Protein AF-A0A0D1C1D5-F1 (afdb_monomer_lite)

pLDDT: mean 76.38, std 14.57, range [41.03, 96.0]

Sequence (190 aa):
MEEQMKEVLQRIDYLEKLINTIQNNINSNMQLFVAMLALVVALVSGAIFLLVKYLVNKRVDTELIKMIEKNPPTLYYQGILNKIYSVCDDKHNWFSEGIISVDLNKFNIKSLEFPIQLDLFYFKDDSFKMANRMGEREDKKVKIKVDLKEYEANLENNCIKINYKDFFPHKENNIFWTLKIPNPKYKTIL

Secondary structure (DSSP, 8-state):
-HHHHHHHHHHHHHHHHHHHHHHHHHHHHHHHHHHHHHHHHHHHHHHHHHHHHHHHHHHHHHHHHHHHHHS--EEEEEEEE--EEEEE-TTS-EEEEEEEEEESGGGTEEE-PSPPEEEEEEE-TTHHHHHTTSTT---TTSEEEE--SEEEEEEETTEEEEEEEE----S---EEEEEEEESPEEPP--

Organism: NCBI:txid1379739

Radius of gyration: 40.95 Å; chains: 1; bounding box: 93×36×117 Å

Foldseek 3Di:
DVVVVVVVVVVVVVVVVVVVVVVVVVVVVVVVVVVVVVVVVVVVVVVVVVVVVVVVVVVVVVVVVVVCVVPPDKDKDKDWFPDWDWDADPVRDIWIKTKDKAAQVVVQFDDADDDKDKKKWWFDPPVVVVCVVPVDDPPVVGTDIDDFPDKDWDCDPNITIIITIGHDDDDDITMMMMMMGGRTHGDDDD

Structure (mmCIF, N/CA/C/O backbone):
data_AF-A0A0D1C1D5-F1
#
_entry.id   AF-A0A0D1C1D5-F1
#
loop_
_atom_site.group_PDB
_atom_site.id
_atom_site.type_symbol
_atom_site.label_atom_id
_atom_site.label_alt_id
_atom_site.label_comp_id
_atom_site.label_asym_id
_atom_site.label_entity_id
_atom_site.label_seq_id
_atom_site.pdbx_PDB_ins_code
_atom_site.Cartn_x
_atom_site.Cartn_y
_atom_site.Cartn_z
_atom_site.occupancy
_atom_site.B_iso_or_equiv
_atom_site.auth_seq_id
_atom_site.auth_comp_id
_atom_site.auth_asym_id
_atom_site.auth_atom_id
_atom_site.pdbx_PDB_model_num
ATOM 1 N N . MET A 1 1 ? -59.751 -10.425 77.877 1.00 63.53 1 MET A N 1
ATOM 2 C CA . MET A 1 1 ? -59.218 -11.453 76.953 1.00 63.53 1 MET A CA 1
ATOM 3 C C . MET A 1 1 ? -59.296 -10.977 75.501 1.00 63.53 1 MET A C 1
ATOM 5 O O . MET A 1 1 ? -58.274 -11.000 74.833 1.00 63.53 1 MET A O 1
ATOM 9 N N . GLU A 1 2 ? -60.435 -10.448 75.032 1.00 75.88 2 GLU A N 1
ATOM 10 C CA . GLU A 1 2 ? -60.554 -9.862 73.676 1.00 75.88 2 GLU A CA 1
ATOM 11 C C . GLU A 1 2 ? -59.626 -8.667 73.410 1.00 75.88 2 GLU A C 1
ATOM 13 O O . GLU A 1 2 ? -59.062 -8.544 72.326 1.00 75.88 2 GLU A O 1
ATOM 18 N N . GLU A 1 3 ? -59.439 -7.794 74.397 1.00 79.38 3 GLU A N 1
ATOM 19 C CA . GLU A 1 3 ? -58.657 -6.561 74.239 1.00 79.38 3 GLU A CA 1
ATOM 20 C C . GLU A 1 3 ? -57.159 -6.838 74.027 1.00 79.38 3 GLU A C 1
ATOM 22 O O . GLU A 1 3 ? -56.535 -6.275 73.131 1.00 79.38 3 GLU A O 1
ATOM 27 N N . GLN A 1 4 ? -56.614 -7.816 74.757 1.00 81.69 4 GLN A N 1
ATOM 28 C CA . GLN A 1 4 ? -55.245 -8.304 74.565 1.00 81.69 4 GLN A CA 1
ATOM 29 C C . GLN A 1 4 ? -55.064 -8.974 73.198 1.00 81.69 4 GLN A C 1
ATOM 31 O O . GLN A 1 4 ? -54.023 -8.825 72.565 1.00 81.69 4 GLN A O 1
ATOM 36 N N . MET A 1 5 ? -56.085 -9.682 72.708 1.00 85.19 5 MET A N 1
ATOM 37 C CA . MET A 1 5 ? -56.032 -10.335 71.399 1.00 85.19 5 MET A CA 1
ATOM 38 C C . MET A 1 5 ? -56.033 -9.316 70.249 1.00 85.19 5 MET A C 1
ATOM 40 O O . MET A 1 5 ? -55.302 -9.491 69.275 1.00 85.19 5 MET A O 1
ATOM 44 N N . LYS A 1 6 ? -56.780 -8.210 70.384 1.00 87.06 6 LYS A N 1
ATOM 45 C CA . LYS A 1 6 ? -56.723 -7.078 69.442 1.00 87.06 6 LYS A CA 1
ATOM 46 C C . LYS A 1 6 ? -55.348 -6.415 69.411 1.00 87.06 6 LYS A C 1
ATOM 48 O O . LYS A 1 6 ? -54.849 -6.122 68.328 1.00 87.06 6 LYS A O 1
ATOM 53 N N . GLU A 1 7 ? -54.732 -6.200 70.570 1.00 87.75 7 GLU A N 1
ATOM 54 C CA . GLU A 1 7 ? -53.405 -5.581 70.649 1.00 87.75 7 GLU A CA 1
ATOM 55 C C . GLU A 1 7 ? -52.324 -6.470 70.009 1.00 87.75 7 GLU A C 1
ATOM 57 O O . GLU A 1 7 ? -51.459 -5.986 69.277 1.00 87.75 7 GLU A O 1
ATOM 62 N N . VAL A 1 8 ? -52.406 -7.789 70.214 1.00 90.31 8 VAL A N 1
ATOM 63 C CA . VAL A 1 8 ? -51.505 -8.760 69.574 1.00 90.31 8 VAL A CA 1
ATOM 64 C C . VAL A 1 8 ? -51.663 -8.745 68.052 1.00 90.31 8 VAL A C 1
ATOM 66 O O . VAL A 1 8 ? -50.658 -8.685 67.346 1.00 90.31 8 VAL A O 1
ATOM 69 N N . LEU A 1 9 ? -52.895 -8.727 67.535 1.00 91.62 9 LEU A N 1
ATOM 70 C CA . LEU A 1 9 ? -53.145 -8.642 66.091 1.00 91.62 9 LEU A CA 1
ATOM 71 C C . LEU A 1 9 ? -52.594 -7.346 65.485 1.00 91.62 9 LEU A C 1
ATOM 73 O O . LEU A 1 9 ? -51.948 -7.392 64.444 1.00 91.62 9 LEU A O 1
ATOM 77 N N . GLN A 1 10 ? -52.763 -6.207 66.161 1.00 91.38 10 GLN A N 1
ATOM 78 C CA . GLN A 1 10 ? -52.198 -4.931 65.708 1.00 91.38 10 GLN A CA 1
ATOM 79 C C . GLN A 1 10 ? -50.665 -4.952 65.649 1.00 91.38 10 GLN A C 1
ATOM 81 O O . GLN A 1 10 ? -50.074 -4.389 64.726 1.00 91.38 10 GLN A O 1
ATOM 86 N N . ARG A 1 11 ? -50.006 -5.615 66.608 1.00 92.06 11 ARG A N 1
ATOM 87 C CA . ARG A 1 11 ? -48.545 -5.784 66.592 1.00 92.06 11 ARG A CA 1
ATOM 88 C C . ARG A 1 11 ? -48.084 -6.687 65.451 1.00 92.06 11 ARG A C 1
ATOM 90 O O . ARG A 1 11 ? -47.059 -6.387 64.845 1.00 92.06 11 ARG A O 1
ATOM 97 N N . ILE A 1 12 ? -48.824 -7.754 65.149 1.00 93.25 12 ILE A N 1
ATOM 98 C C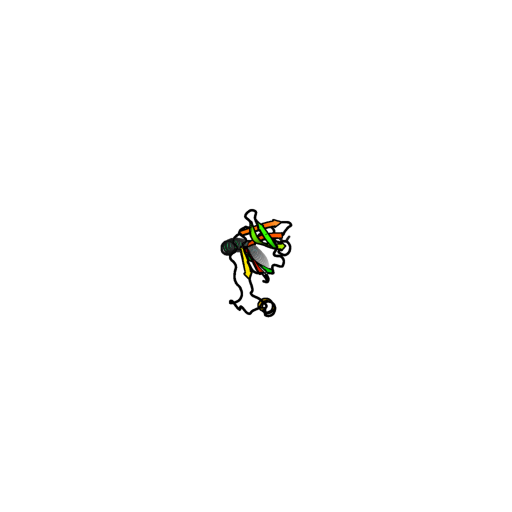A . ILE A 1 12 ? -48.527 -8.642 64.014 1.00 93.25 12 ILE A CA 1
ATOM 99 C C . ILE A 1 12 ? -48.627 -7.864 62.696 1.00 93.25 12 ILE A C 1
ATOM 101 O O . ILE A 1 12 ? -47.669 -7.862 61.928 1.00 93.25 12 ILE A O 1
ATOM 105 N N . ASP A 1 13 ? -49.709 -7.109 62.496 1.00 94.75 13 ASP A N 1
ATOM 106 C CA . ASP A 1 13 ? -49.926 -6.266 61.310 1.00 94.75 13 ASP A CA 1
ATOM 107 C C . ASP A 1 13 ? -48.807 -5.223 61.123 1.00 94.75 13 ASP A C 1
ATOM 109 O O . ASP A 1 13 ? -48.342 -4.938 60.015 1.00 94.75 13 ASP A O 1
ATOM 113 N N . TYR A 1 14 ? -48.348 -4.637 62.232 1.00 94.31 14 TYR A N 1
ATOM 114 C CA . TYR A 1 14 ? -47.240 -3.688 62.231 1.00 94.31 14 TYR A CA 1
ATOM 115 C C . TYR A 1 14 ? -45.910 -4.351 61.851 1.00 94.31 14 TYR A C 1
ATOM 117 O O . TYR A 1 14 ? -45.164 -3.812 61.028 1.00 94.31 14 TYR A O 1
ATOM 125 N N . LEU A 1 15 ? -45.620 -5.527 62.414 1.00 93.44 15 LEU A N 1
ATOM 126 C CA . LEU A 1 15 ? -44.422 -6.297 62.083 1.00 93.44 15 LEU A CA 1
ATOM 127 C C . LEU A 1 15 ? -44.426 -6.740 60.618 1.00 93.44 15 LEU A C 1
ATOM 129 O O . LEU A 1 15 ? -43.394 -6.650 59.961 1.00 93.44 15 LEU A O 1
ATOM 133 N N . GLU A 1 16 ? -45.575 -7.139 60.077 1.00 96.00 16 GLU A N 1
ATOM 134 C CA . GLU A 1 16 ? -45.711 -7.532 58.674 1.00 96.00 16 GLU A CA 1
ATOM 135 C C . GLU A 1 16 ? -45.446 -6.352 57.725 1.00 96.00 16 GLU A C 1
ATOM 137 O O . GLU A 1 16 ? -44.694 -6.478 56.757 1.00 96.00 16 GLU A O 1
ATOM 142 N N . LYS A 1 17 ? -45.951 -5.155 58.052 1.00 94.56 17 LYS A N 1
ATOM 143 C CA . LYS A 1 17 ? -45.623 -3.922 57.312 1.00 94.56 17 LYS A CA 1
ATOM 144 C C . LYS A 1 17 ? -44.137 -3.577 57.376 1.00 94.56 17 LYS A C 1
ATOM 146 O O . LYS A 1 17 ? -43.564 -3.173 56.360 1.00 94.56 17 LYS A O 1
ATOM 151 N N . LEU A 1 18 ? -43.502 -3.740 58.536 1.00 94.38 18 LEU A N 1
ATOM 152 C CA . LEU A 1 18 ? -42.060 -3.534 58.693 1.00 94.38 18 LEU A CA 1
ATOM 153 C C . LEU A 1 18 ? -41.259 -4.525 57.848 1.00 94.38 18 LEU A C 1
ATOM 155 O O . LEU A 1 18 ? -40.359 -4.106 57.122 1.00 94.38 18 LEU A O 1
ATOM 159 N N . ILE A 1 19 ? -41.614 -5.810 57.887 1.00 94.12 19 ILE A N 1
ATOM 160 C CA . ILE A 1 19 ? -40.965 -6.859 57.093 1.00 94.12 19 ILE A CA 1
ATOM 161 C C . ILE A 1 19 ? -41.099 -6.553 55.601 1.00 94.12 19 ILE A C 1
ATOM 163 O O . ILE A 1 19 ? -40.090 -6.547 54.897 1.00 94.12 19 ILE A O 1
ATOM 167 N N . ASN A 1 20 ? -42.299 -6.206 55.132 1.00 94.69 20 ASN A N 1
ATOM 168 C CA . ASN A 1 20 ? -42.532 -5.851 53.731 1.00 94.69 20 ASN A CA 1
ATOM 169 C C . ASN A 1 20 ? -41.733 -4.607 53.312 1.00 94.69 20 ASN A C 1
ATOM 171 O O . ASN A 1 20 ? -41.167 -4.563 52.221 1.00 94.69 20 ASN A O 1
ATOM 175 N N . THR A 1 21 ? -41.618 -3.608 54.191 1.00 93.88 21 THR A N 1
ATOM 176 C CA . THR A 1 21 ? -40.807 -2.407 53.929 1.00 93.88 21 THR A CA 1
ATOM 177 C C . THR A 1 21 ? -39.320 -2.748 53.826 1.00 93.88 21 THR A C 1
ATOM 179 O O . THR A 1 21 ? -38.636 -2.287 52.912 1.00 93.88 21 THR A O 1
ATOM 182 N N . ILE A 1 22 ? -38.817 -3.590 54.732 1.00 92.88 22 ILE A N 1
ATOM 183 C CA . ILE A 1 22 ? -37.423 -4.045 54.730 1.00 92.88 22 ILE A CA 1
ATOM 184 C C . ILE A 1 22 ? -37.131 -4.869 53.472 1.00 92.88 22 ILE A C 1
ATOM 186 O O . ILE A 1 22 ? -36.133 -4.611 52.802 1.00 92.88 22 ILE A O 1
ATOM 190 N N . GLN A 1 23 ? -38.001 -5.814 53.110 1.00 92.81 23 GLN A N 1
ATOM 191 C CA . GLN A 1 23 ? -37.838 -6.638 51.910 1.00 92.81 23 GLN A CA 1
ATOM 192 C C . GLN A 1 23 ? -37.839 -5.798 50.630 1.00 92.81 23 GLN A C 1
ATOM 194 O O . GLN A 1 23 ? -36.979 -5.996 49.772 1.00 92.81 23 GLN A O 1
ATOM 199 N N . ASN A 1 24 ? -38.738 -4.817 50.522 1.00 92.50 24 ASN A N 1
ATOM 200 C CA . ASN A 1 24 ? -38.762 -3.904 49.381 1.00 92.50 24 ASN A CA 1
ATOM 201 C C . ASN A 1 24 ? -37.472 -3.079 49.290 1.00 92.50 24 ASN A C 1
ATOM 203 O O . ASN A 1 24 ? -36.871 -3.012 48.220 1.00 92.50 24 ASN A O 1
ATOM 207 N N . ASN A 1 25 ? -36.987 -2.535 50.411 1.00 93.25 25 ASN A N 1
ATOM 208 C CA . ASN A 1 25 ? -35.721 -1.799 50.441 1.00 93.25 25 ASN A CA 1
ATOM 209 C C . ASN A 1 25 ? -34.521 -2.676 50.054 1.00 93.25 25 ASN A C 1
ATOM 211 O O . ASN A 1 25 ? -33.652 -2.231 49.303 1.00 93.25 25 ASN A O 1
ATOM 215 N N . ILE A 1 26 ? -34.468 -3.924 50.531 1.00 92.50 26 ILE A N 1
ATOM 216 C CA . ILE A 1 26 ? -33.409 -4.876 50.166 1.00 92.50 26 ILE A CA 1
ATOM 217 C C . ILE A 1 26 ? -33.450 -5.166 48.662 1.00 92.50 26 ILE A C 1
ATOM 219 O O . ILE A 1 26 ? -32.416 -5.074 47.999 1.00 92.50 26 ILE A O 1
ATOM 223 N N . ASN A 1 27 ? -34.630 -5.451 48.107 1.00 92.06 27 ASN A N 1
ATOM 224 C CA . ASN A 1 27 ? -34.789 -5.740 46.683 1.00 92.06 27 ASN A CA 1
ATOM 225 C C . ASN A 1 27 ? -34.386 -4.546 45.807 1.00 92.06 27 ASN A C 1
ATOM 227 O O . ASN A 1 27 ? -33.644 -4.721 44.839 1.00 92.06 27 ASN A O 1
ATOM 231 N N . SER A 1 28 ? -34.810 -3.330 46.163 1.00 89.00 28 SER A N 1
ATOM 232 C CA . SER A 1 28 ? -34.425 -2.113 45.440 1.00 89.00 28 SER A CA 1
ATOM 233 C C . SER A 1 28 ? -32.917 -1.858 45.497 1.00 89.00 28 SER A C 1
ATOM 235 O O . SER A 1 28 ? -32.308 -1.567 44.467 1.00 89.00 28 SER A O 1
ATOM 237 N N . ASN A 1 29 ? -32.286 -2.032 46.662 1.00 91.56 29 ASN A N 1
ATOM 238 C CA . ASN A 1 29 ? -30.837 -1.871 46.803 1.00 91.56 29 ASN A CA 1
ATOM 239 C C . ASN A 1 29 ? -30.058 -2.926 46.007 1.00 91.56 29 ASN A C 1
ATOM 241 O O . ASN A 1 29 ? -29.048 -2.605 45.378 1.00 91.56 29 ASN A O 1
ATOM 245 N N . MET A 1 30 ? -30.536 -4.172 45.986 1.00 92.81 30 MET A N 1
ATOM 246 C CA . MET A 1 30 ? -29.910 -5.247 45.220 1.00 92.81 30 MET A CA 1
ATOM 247 C C . MET A 1 30 ? -30.012 -4.998 43.709 1.00 92.81 30 MET A C 1
ATOM 249 O O . MET A 1 30 ? -29.026 -5.177 42.995 1.00 92.81 30 MET A O 1
ATOM 253 N N . GLN A 1 31 ? -31.156 -4.510 43.217 1.00 90.25 31 GLN A N 1
ATOM 254 C CA . GLN A 1 31 ? -31.312 -4.113 41.812 1.00 90.25 31 GLN A CA 1
ATOM 255 C C . GLN A 1 31 ? -30.379 -2.958 41.426 1.00 90.25 31 GLN A C 1
ATOM 257 O O . GLN A 1 31 ? -29.728 -3.023 40.383 1.00 90.25 31 GLN A O 1
ATOM 262 N N . LEU A 1 32 ? -30.260 -1.934 42.278 1.00 91.88 32 LEU A N 1
ATOM 263 C CA . LEU A 1 32 ? -29.330 -0.816 42.079 1.00 91.88 32 LEU A CA 1
ATOM 264 C C . LEU A 1 32 ? -27.874 -1.286 42.002 1.00 91.88 32 LEU A C 1
ATOM 266 O O . LEU A 1 32 ? -27.138 -0.862 41.111 1.00 91.88 32 LEU A O 1
ATOM 270 N N . PHE A 1 33 ? -27.473 -2.196 42.890 1.00 92.50 33 PHE A N 1
ATOM 271 C CA . PHE A 1 33 ? -26.125 -2.758 42.890 1.00 92.50 33 PHE A CA 1
ATOM 272 C C . PHE A 1 33 ? -25.825 -3.526 41.596 1.00 92.50 33 PHE A C 1
ATOM 274 O O . PHE A 1 33 ? -24.787 -3.307 40.972 1.00 92.50 33 PHE A O 1
ATOM 281 N N . VAL A 1 34 ? -26.751 -4.381 41.148 1.00 93.56 34 VAL A N 1
ATOM 282 C CA . VAL A 1 34 ? -26.602 -5.136 39.893 1.00 93.56 34 VAL A CA 1
ATOM 283 C C . VAL A 1 34 ? -26.547 -4.197 38.684 1.00 93.56 34 VAL A C 1
ATOM 285 O O . VAL A 1 34 ? -25.708 -4.389 37.804 1.00 93.56 34 VAL A O 1
ATOM 288 N N . ALA A 1 35 ? -27.381 -3.155 38.650 1.00 92.25 35 ALA A N 1
ATOM 289 C CA . ALA A 1 35 ? -27.371 -2.162 37.577 1.00 92.25 35 ALA A CA 1
ATOM 290 C C . ALA A 1 35 ? -26.041 -1.390 37.518 1.00 92.25 35 ALA A C 1
ATOM 292 O O . ALA A 1 35 ? -25.474 -1.220 36.437 1.00 92.25 35 ALA A O 1
ATOM 293 N N . MET A 1 36 ? -25.505 -0.976 38.671 1.00 93.44 36 MET A N 1
ATOM 294 C CA . MET A 1 36 ? -24.184 -0.344 38.746 1.00 93.44 36 MET A CA 1
ATOM 295 C C . MET A 1 36 ? -23.074 -1.286 38.274 1.00 93.44 36 MET A C 1
ATOM 297 O O . MET A 1 36 ? -22.215 -0.873 37.496 1.00 93.44 36 MET A O 1
ATOM 301 N N . LEU A 1 37 ? -23.110 -2.557 38.684 1.00 93.69 37 LEU A N 1
ATOM 302 C CA . LEU A 1 37 ? -22.131 -3.556 38.258 1.00 93.69 37 LEU A CA 1
ATOM 303 C C . LEU A 1 37 ? -22.154 -3.746 36.732 1.00 93.69 37 LEU A C 1
ATOM 305 O O . LEU A 1 37 ? -21.105 -3.727 36.090 1.00 93.69 37 LEU A O 1
ATOM 309 N N . ALA A 1 38 ? -23.346 -3.871 36.142 1.00 92.81 38 ALA A N 1
ATOM 310 C CA . ALA A 1 38 ? -23.516 -4.015 34.698 1.00 92.81 38 ALA A CA 1
ATOM 311 C C . ALA A 1 38 ? -22.950 -2.811 33.928 1.00 92.81 38 ALA A C 1
ATOM 313 O O . ALA A 1 38 ? -22.285 -2.980 32.905 1.00 92.81 38 ALA A O 1
ATOM 314 N N . LEU A 1 39 ? -23.158 -1.598 34.446 1.00 94.25 39 LEU A N 1
ATOM 315 C CA . LEU A 1 39 ? -22.652 -0.368 33.841 1.00 94.25 39 LEU A CA 1
ATOM 316 C C . LEU A 1 39 ? -21.119 -0.310 33.883 1.00 94.25 39 LEU A C 1
ATOM 318 O O . LEU A 1 39 ? -20.485 0.013 32.878 1.00 94.25 39 LEU A O 1
ATOM 322 N N . VAL A 1 40 ? -20.511 -0.700 35.006 1.00 94.12 40 VAL A N 1
ATOM 323 C CA . VAL A 1 40 ? -19.048 -0.800 35.135 1.00 94.12 40 VAL A CA 1
ATOM 324 C C . VAL A 1 40 ? -18.483 -1.816 34.143 1.00 94.12 40 VAL A C 1
ATOM 326 O O . VAL A 1 40 ? -17.527 -1.508 33.431 1.00 94.12 40 VAL A O 1
ATOM 329 N N . VAL A 1 41 ? -19.091 -3.000 34.036 1.00 94.25 41 VAL A N 1
ATOM 330 C CA . VAL A 1 41 ? -18.656 -4.036 33.086 1.00 94.25 41 VAL A CA 1
ATOM 331 C C . VAL A 1 41 ? -18.746 -3.539 31.643 1.00 94.25 41 VAL A C 1
ATOM 333 O O . VAL A 1 41 ? -17.815 -3.761 30.865 1.00 94.25 41 VAL A O 1
ATOM 336 N N . ALA A 1 42 ? -19.815 -2.826 31.281 1.00 92.25 42 ALA A N 1
ATOM 337 C CA . ALA A 1 42 ? -19.977 -2.257 29.946 1.00 92.25 42 ALA A CA 1
ATOM 338 C C . ALA A 1 42 ? -18.887 -1.219 29.624 1.00 92.25 42 ALA A C 1
ATOM 340 O O . ALA A 1 42 ? -18.279 -1.277 28.552 1.00 92.25 42 ALA A O 1
ATOM 341 N N . LEU A 1 43 ? -18.586 -0.316 30.564 1.00 92.75 43 LEU A N 1
ATOM 342 C CA . LEU A 1 43 ? -17.536 0.694 30.397 1.00 92.75 43 LEU A CA 1
ATOM 343 C C . LEU A 1 43 ? -16.147 0.063 30.252 1.00 92.75 43 LEU A C 1
ATOM 345 O O . LEU A 1 43 ? -15.401 0.420 29.339 1.00 92.75 43 LEU A O 1
ATOM 349 N N . VAL A 1 44 ? -15.813 -0.903 31.112 1.00 94.06 44 VAL A N 1
ATOM 350 C CA . VAL A 1 44 ? -14.521 -1.606 31.063 1.00 94.06 44 VAL A CA 1
ATOM 351 C C . VAL A 1 44 ? -14.383 -2.390 29.758 1.00 94.06 44 VAL A C 1
ATOM 353 O O . VAL A 1 44 ? -13.348 -2.308 29.100 1.00 94.06 44 VAL A O 1
ATOM 356 N N . SER A 1 45 ? -15.437 -3.089 29.330 1.00 91.75 45 SER A N 1
ATOM 357 C CA . SER A 1 45 ? -15.435 -3.847 28.072 1.00 91.75 45 SER A CA 1
ATOM 358 C C . SER A 1 45 ? -15.240 -2.934 26.859 1.00 91.75 45 SER A C 1
ATOM 360 O O . SER A 1 45 ? -14.434 -3.238 25.977 1.00 91.75 45 SER A O 1
ATOM 362 N N . GLY A 1 46 ? -15.917 -1.781 26.833 1.00 92.38 46 GLY A N 1
ATOM 363 C CA . GLY A 1 46 ? -15.741 -0.775 25.785 1.00 92.38 46 GLY A CA 1
ATOM 364 C C . GLY A 1 46 ? -14.321 -0.203 25.748 1.00 92.38 46 GLY A C 1
ATOM 365 O O . GLY A 1 46 ? -13.722 -0.099 24.676 1.00 92.38 46 GLY A O 1
ATOM 366 N N . ALA A 1 47 ? -13.746 0.103 26.913 1.00 92.38 47 ALA A N 1
ATOM 367 C CA . ALA A 1 47 ? -12.376 0.598 27.017 1.00 92.38 47 ALA A CA 1
ATOM 368 C C . ALA A 1 47 ? -11.349 -0.435 26.524 1.00 92.38 47 ALA A C 1
ATOM 370 O O . ALA A 1 47 ? -10.454 -0.090 25.749 1.00 92.38 47 ALA A O 1
ATOM 371 N N . ILE A 1 48 ? -11.505 -1.709 26.907 1.00 93.44 48 ILE A N 1
ATOM 372 C CA . ILE A 1 48 ? -10.645 -2.802 26.433 1.00 93.44 48 ILE A CA 1
ATOM 373 C C . ILE A 1 48 ? -10.753 -2.946 24.914 1.00 93.44 48 ILE A C 1
ATOM 375 O O . ILE A 1 48 ? -9.729 -3.035 24.241 1.00 93.44 48 ILE A O 1
ATOM 379 N N . PHE A 1 49 ? -11.965 -2.918 24.353 1.00 95.00 49 PHE A N 1
ATOM 380 C CA . PHE A 1 49 ? -12.168 -3.013 22.907 1.00 95.00 49 PHE A CA 1
ATOM 381 C C . PHE A 1 49 ? -11.439 -1.897 22.146 1.00 95.00 49 PHE A C 1
ATOM 383 O O . PHE A 1 49 ? -10.731 -2.166 21.173 1.00 95.00 49 PHE A O 1
ATOM 390 N N . LEU A 1 50 ? -11.562 -0.650 22.609 1.00 93.56 50 LEU A N 1
ATOM 391 C CA . LEU A 1 50 ? -10.868 0.493 22.012 1.00 93.56 50 LEU A CA 1
ATOM 392 C C . LEU A 1 50 ? -9.346 0.356 22.108 1.00 93.56 50 LEU A C 1
ATOM 394 O O . LEU A 1 50 ? -8.643 0.624 21.132 1.00 93.56 50 LEU A O 1
ATOM 398 N N . LEU A 1 51 ? -8.839 -0.107 23.252 1.00 94.00 51 LEU A N 1
ATOM 399 C CA . LEU A 1 51 ? -7.411 -0.314 23.473 1.00 94.00 51 LEU A CA 1
ATOM 400 C C . LEU A 1 51 ? -6.859 -1.422 22.567 1.00 94.00 51 LEU A C 1
ATOM 402 O O . LEU A 1 51 ? -5.827 -1.230 21.925 1.00 94.00 51 LEU A O 1
ATOM 406 N N . VAL A 1 52 ? -7.567 -2.549 22.450 1.00 94.50 52 VAL A N 1
ATOM 407 C CA . VAL A 1 52 ? -7.203 -3.642 21.537 1.00 94.50 52 VAL A CA 1
ATOM 408 C C . VAL A 1 52 ? -7.218 -3.152 20.093 1.00 94.50 52 VAL A C 1
ATOM 410 O O . VAL A 1 52 ? -6.241 -3.363 19.380 1.00 94.50 52 VAL A O 1
ATOM 413 N N . LYS A 1 53 ? -8.268 -2.439 19.666 1.00 92.19 53 LYS A N 1
ATOM 414 C CA . LYS A 1 53 ? -8.353 -1.874 18.312 1.00 92.19 53 LYS A CA 1
ATOM 415 C C . LYS A 1 53 ? -7.173 -0.949 18.014 1.00 92.19 53 LYS A C 1
ATOM 417 O O . LYS A 1 53 ? -6.563 -1.056 16.954 1.00 92.19 53 LYS A O 1
ATOM 422 N N . TYR A 1 54 ? -6.821 -0.076 18.955 1.00 94.62 54 TYR A N 1
ATOM 423 C CA . TYR A 1 54 ? -5.675 0.818 18.818 1.00 94.62 54 TYR A CA 1
ATOM 424 C C . TYR A 1 54 ? -4.346 0.054 18.712 1.00 94.62 54 TYR A C 1
ATOM 426 O O . TYR A 1 54 ? -3.545 0.341 17.824 1.00 94.62 54 TYR A O 1
ATOM 434 N N . LEU A 1 55 ? -4.117 -0.945 19.572 1.00 92.81 55 LEU A N 1
ATOM 435 C CA . LEU A 1 55 ? -2.899 -1.760 19.538 1.00 92.81 55 LEU A CA 1
ATOM 436 C C . LEU A 1 55 ? -2.780 -2.576 18.248 1.00 92.81 55 LEU A C 1
ATOM 438 O O . LEU A 1 55 ? -1.695 -2.635 17.668 1.00 92.81 55 LEU A O 1
ATOM 442 N N . VAL A 1 56 ? -3.880 -3.184 17.798 1.00 93.31 56 VAL A N 1
ATOM 443 C CA . VAL A 1 56 ? -3.928 -3.945 16.545 1.00 93.31 56 VAL A CA 1
ATOM 444 C C . VAL A 1 56 ? -3.625 -3.027 15.371 1.00 93.31 56 VAL A C 1
ATOM 446 O O . VAL A 1 56 ? -2.709 -3.332 14.617 1.00 93.31 56 VAL A O 1
ATOM 449 N N . ASN A 1 57 ? -4.303 -1.881 15.259 1.00 92.25 57 ASN A N 1
ATOM 450 C CA . ASN A 1 57 ? -4.052 -0.924 14.181 1.00 92.25 57 ASN A CA 1
ATOM 451 C C . ASN A 1 57 ? -2.591 -0.464 14.174 1.00 92.25 57 ASN A C 1
ATOM 453 O O . ASN A 1 57 ? -1.920 -0.578 13.157 1.00 92.25 57 ASN A O 1
ATOM 457 N N . LYS A 1 58 ? -2.050 -0.064 15.331 1.00 91.69 58 LYS A N 1
ATOM 458 C CA . LYS A 1 58 ? -0.649 0.362 15.438 1.00 91.69 58 LYS A CA 1
ATOM 459 C C . LYS A 1 58 ? 0.330 -0.734 15.004 1.00 91.69 58 LYS A C 1
ATOM 461 O O . LYS A 1 58 ? 1.343 -0.444 14.364 1.00 91.69 58 LYS A O 1
ATOM 466 N N . ARG A 1 59 ? 0.059 -1.994 15.362 1.00 90.88 59 ARG A N 1
ATOM 467 C CA . ARG A 1 59 ? 0.899 -3.130 14.965 1.00 90.88 59 ARG A CA 1
ATOM 468 C C . ARG A 1 59 ? 0.778 -3.426 13.473 1.00 90.88 59 ARG A C 1
ATOM 470 O O . ARG A 1 59 ? 1.808 -3.606 12.836 1.00 90.88 59 ARG A O 1
ATOM 477 N N . VAL A 1 60 ? -0.439 -3.425 12.935 1.00 90.06 60 VAL A N 1
ATOM 478 C CA . VAL A 1 60 ? -0.713 -3.594 11.502 1.00 90.06 60 VAL A CA 1
ATOM 479 C C . VAL A 1 60 ? 0.001 -2.516 10.696 1.00 90.06 60 VAL A C 1
ATOM 481 O O . VAL A 1 60 ? 0.727 -2.861 9.774 1.00 90.06 60 VAL A O 1
ATOM 484 N N . ASP A 1 61 ? -0.093 -1.247 11.094 1.00 84.50 61 ASP A N 1
ATOM 485 C CA . ASP A 1 61 ? 0.595 -0.140 10.424 1.00 84.50 61 ASP A CA 1
ATOM 486 C C . ASP A 1 61 ? 2.119 -0.326 10.455 1.00 84.50 61 ASP A C 1
ATOM 488 O O . ASP A 1 61 ? 2.798 -0.173 9.442 1.00 84.50 61 ASP A O 1
ATOM 492 N N . THR A 1 62 ? 2.669 -0.728 11.605 1.00 87.81 62 THR A N 1
ATOM 493 C CA . THR A 1 62 ? 4.114 -0.967 11.750 1.00 87.81 62 THR A CA 1
ATOM 494 C C . THR A 1 62 ? 4.585 -2.144 10.891 1.00 87.81 62 THR A C 1
ATOM 496 O O . THR A 1 62 ? 5.648 -2.080 10.274 1.00 87.81 62 THR A O 1
ATOM 499 N N . GLU A 1 63 ? 3.827 -3.240 10.864 1.00 83.00 63 GLU A N 1
ATOM 500 C CA . GLU A 1 63 ? 4.157 -4.419 10.060 1.00 83.00 63 GLU A CA 1
ATOM 501 C C . GLU A 1 63 ? 3.967 -4.154 8.562 1.00 83.00 63 GLU A C 1
ATOM 503 O O . GLU A 1 63 ? 4.815 -4.570 7.777 1.00 83.00 63 GLU A O 1
ATOM 508 N N . LEU A 1 64 ? 2.943 -3.392 8.165 1.00 79.81 64 LEU A N 1
ATOM 509 C CA . LEU A 1 64 ? 2.746 -2.922 6.791 1.00 79.81 64 LEU A CA 1
ATOM 510 C C . LEU A 1 64 ? 3.935 -2.095 6.311 1.00 79.81 64 LEU A C 1
ATOM 512 O O . LEU A 1 64 ? 4.470 -2.382 5.243 1.00 79.81 64 LEU A O 1
ATOM 516 N N . ILE A 1 65 ? 4.389 -1.124 7.109 1.00 79.12 65 ILE A N 1
ATOM 517 C CA . ILE A 1 65 ? 5.569 -0.313 6.780 1.00 79.12 65 ILE A CA 1
ATOM 518 C C . ILE A 1 65 ? 6.789 -1.216 6.577 1.00 79.12 65 ILE A C 1
ATOM 520 O O . ILE A 1 65 ? 7.440 -1.130 5.541 1.00 79.12 65 ILE A O 1
ATOM 524 N N . LYS A 1 66 ? 7.045 -2.161 7.491 1.00 82.81 66 LYS A N 1
ATOM 525 C CA . LYS A 1 66 ? 8.160 -3.116 7.357 1.00 82.81 66 LYS A CA 1
ATOM 526 C C . LYS A 1 66 ? 8.040 -4.014 6.124 1.00 82.81 66 LYS A C 1
ATOM 528 O O . LYS A 1 66 ? 9.050 -4.351 5.510 1.00 82.81 66 LYS A O 1
ATOM 533 N N . MET A 1 67 ? 6.830 -4.448 5.769 1.00 77.31 67 MET A N 1
ATOM 534 C CA . MET A 1 67 ? 6.604 -5.258 4.569 1.00 77.31 67 MET A CA 1
ATOM 535 C C . MET A 1 67 ? 6.844 -4.453 3.292 1.00 77.31 67 MET A C 1
ATOM 537 O O . MET A 1 67 ? 7.448 -4.991 2.366 1.00 77.31 67 MET A O 1
ATOM 541 N N . ILE A 1 68 ? 6.429 -3.184 3.262 1.00 75.44 68 ILE A N 1
ATOM 542 C CA . ILE A 1 68 ? 6.690 -2.254 2.156 1.00 75.44 68 ILE A CA 1
ATOM 543 C C . ILE A 1 68 ? 8.190 -1.955 2.051 1.00 75.44 68 ILE A C 1
ATOM 545 O O . ILE A 1 68 ? 8.734 -1.991 0.955 1.00 75.44 68 ILE A O 1
ATO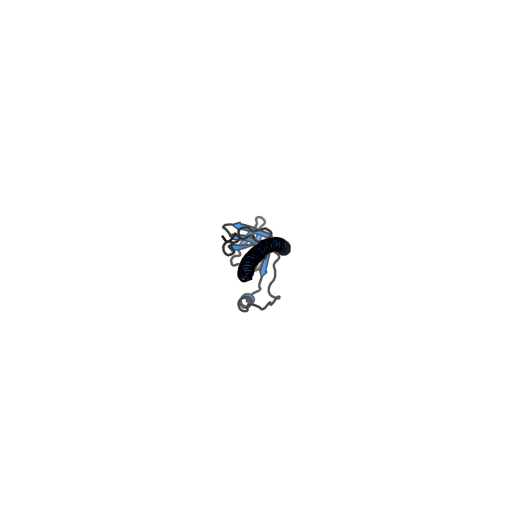M 549 N N . GLU A 1 69 ? 8.886 -1.733 3.168 1.00 73.75 69 GLU A N 1
ATOM 550 C CA . GLU A 1 69 ? 10.344 -1.546 3.181 1.00 73.75 69 GLU A CA 1
ATOM 551 C C . GLU A 1 69 ? 11.087 -2.792 2.678 1.00 73.75 69 GLU A C 1
ATOM 553 O O . GLU A 1 69 ? 12.053 -2.683 1.925 1.00 73.75 69 GLU A O 1
ATOM 558 N N . LYS A 1 70 ? 10.631 -3.992 3.063 1.00 79.62 70 LYS A N 1
ATOM 559 C CA . LYS A 1 70 ? 11.239 -5.260 2.636 1.00 79.62 70 LYS A CA 1
ATOM 560 C C . LYS A 1 70 ? 10.948 -5.592 1.171 1.00 79.62 70 LYS A C 1
ATOM 562 O O . LYS A 1 70 ? 11.800 -6.171 0.504 1.00 79.62 70 LYS A O 1
ATOM 567 N N . ASN A 1 71 ? 9.747 -5.277 0.691 1.00 76.06 71 ASN A N 1
ATOM 568 C CA . ASN A 1 71 ? 9.283 -5.563 -0.663 1.00 76.06 71 ASN A CA 1
ATOM 569 C C . ASN A 1 71 ? 8.552 -4.334 -1.223 1.00 76.06 71 ASN A C 1
ATOM 571 O O . ASN A 1 71 ? 7.315 -4.304 -1.220 1.00 76.06 71 ASN A O 1
ATOM 575 N N . PRO A 1 72 ? 9.288 -3.313 -1.693 1.00 70.88 72 PRO A N 1
ATOM 576 C CA . PRO A 1 72 ? 8.666 -2.100 -2.193 1.00 70.88 72 PRO A CA 1
ATOM 577 C C . PRO A 1 72 ? 7.759 -2.425 -3.385 1.00 70.88 72 PRO A C 1
ATOM 579 O O . PRO A 1 72 ? 8.156 -3.189 -4.277 1.00 70.88 72 PRO A O 1
ATOM 582 N N . PRO A 1 73 ? 6.542 -1.851 -3.439 1.00 74.69 73 PRO A N 1
ATOM 583 C CA . PRO A 1 73 ? 5.667 -2.038 -4.584 1.00 74.69 73 PRO A CA 1
ATOM 584 C C . PRO A 1 73 ? 6.405 -1.576 -5.838 1.00 74.69 73 PRO A C 1
ATOM 586 O O . PRO A 1 73 ? 7.006 -0.506 -5.857 1.00 74.69 73 PRO A O 1
ATOM 589 N N . THR A 1 74 ? 6.385 -2.393 -6.885 1.00 77.44 74 THR A N 1
ATOM 590 C CA . THR A 1 74 ? 7.038 -2.071 -8.155 1.00 77.44 74 THR A CA 1
ATOM 591 C C . THR A 1 74 ? 5.971 -1.960 -9.228 1.00 77.44 74 THR A C 1
ATOM 593 O O . THR A 1 74 ? 5.197 -2.897 -9.424 1.00 77.44 74 THR A O 1
ATOM 596 N N . LEU A 1 75 ? 5.911 -0.822 -9.916 1.00 77.69 75 LEU A N 1
ATOM 597 C CA . LEU A 1 75 ? 5.043 -0.667 -11.079 1.00 77.69 75 LEU A CA 1
ATOM 598 C C . LEU A 1 75 ? 5.760 -1.151 -12.324 1.00 77.69 75 LEU A C 1
ATOM 600 O O . LEU A 1 75 ? 6.905 -0.780 -12.567 1.00 77.69 75 LEU A O 1
ATOM 604 N N . TYR A 1 76 ? 5.050 -1.948 -13.113 1.00 78.69 76 TYR A N 1
ATOM 605 C CA . TYR A 1 76 ? 5.535 -2.505 -14.362 1.00 78.69 76 TYR A CA 1
ATOM 606 C C . TYR A 1 76 ? 4.767 -1.878 -15.515 1.00 78.69 76 TYR A C 1
ATOM 608 O O . TYR A 1 76 ? 3.541 -1.967 -15.586 1.00 78.69 76 TYR A O 1
ATOM 616 N N . TYR A 1 77 ? 5.502 -1.275 -16.436 1.00 79.44 77 TYR A N 1
ATOM 617 C CA . TYR A 1 77 ? 4.981 -0.807 -17.707 1.00 79.44 77 TYR A CA 1
ATOM 618 C C . TYR A 1 77 ? 5.643 -1.574 -18.823 1.00 79.44 77 TYR A C 1
ATOM 620 O O . TYR A 1 77 ? 6.787 -2.008 -18.707 1.00 79.44 77 TYR A O 1
ATOM 628 N N . GLN A 1 78 ? 4.918 -1.705 -19.919 1.00 82.31 78 GLN A N 1
ATOM 629 C CA . GLN A 1 78 ? 5.448 -2.312 -21.113 1.00 82.31 78 GLN A CA 1
ATOM 630 C C . GLN A 1 78 ? 4.827 -1.681 -22.346 1.00 82.31 78 GLN A C 1
ATOM 632 O O . GLN A 1 78 ? 3.675 -1.239 -22.314 1.00 82.31 78 GLN A O 1
ATOM 637 N N . GLY A 1 79 ? 5.577 -1.657 -23.436 1.00 76.44 79 GLY A N 1
ATOM 638 C CA . GLY A 1 79 ? 5.094 -1.093 -24.681 1.00 76.44 79 GLY A CA 1
ATOM 639 C C . GLY A 1 79 ? 5.992 -1.411 -25.859 1.00 76.44 79 GLY A C 1
ATOM 640 O O . GLY A 1 79 ? 7.060 -2.002 -25.727 1.00 76.44 79 GLY A O 1
ATOM 641 N N . ILE A 1 80 ? 5.520 -1.009 -27.033 1.00 76.69 80 ILE A N 1
ATOM 642 C CA . ILE A 1 80 ? 6.268 -1.095 -28.283 1.00 76.69 80 ILE A CA 1
ATOM 643 C C . ILE A 1 80 ? 6.841 0.285 -28.562 1.00 76.69 80 ILE A C 1
ATOM 645 O O . ILE A 1 80 ? 6.167 1.303 -28.371 1.00 76.69 80 ILE A O 1
ATOM 649 N N . LEU A 1 81 ? 8.092 0.322 -28.992 1.00 72.88 81 LEU A N 1
ATOM 650 C CA . LEU A 1 81 ? 8.758 1.554 -29.344 1.00 72.88 81 LEU A CA 1
ATOM 651 C C . LEU A 1 81 ? 8.447 1.909 -30.800 1.00 72.88 81 LEU A C 1
ATOM 653 O O . LEU A 1 81 ? 8.946 1.285 -31.729 1.00 72.88 81 LEU A O 1
ATOM 657 N N . ASN A 1 82 ? 7.590 2.911 -30.992 1.00 57.62 82 ASN A N 1
ATOM 658 C CA . ASN A 1 82 ? 7.092 3.283 -32.321 1.00 57.62 82 ASN A CA 1
ATOM 659 C C . ASN A 1 82 ? 7.995 4.287 -33.060 1.00 57.62 82 ASN A C 1
ATOM 661 O O . ASN A 1 82 ? 7.782 4.535 -34.244 1.00 57.62 82 ASN A O 1
ATOM 665 N N . LYS A 1 83 ? 8.952 4.922 -32.369 1.00 62.59 83 LYS A N 1
ATOM 666 C CA . LYS A 1 83 ? 9.806 5.986 -32.917 1.00 62.59 83 LYS A CA 1
ATOM 667 C C . LYS A 1 83 ? 11.249 5.794 -32.464 1.00 62.59 83 LYS A C 1
ATOM 669 O O . LYS A 1 83 ? 11.556 6.023 -31.297 1.00 62.59 83 LYS A O 1
ATOM 674 N N . ILE A 1 84 ? 12.096 5.387 -33.403 1.00 68.44 84 ILE A N 1
ATOM 675 C CA . ILE A 1 84 ? 13.546 5.267 -33.250 1.00 68.44 84 ILE A CA 1
ATOM 676 C C . ILE A 1 84 ? 14.166 6.191 -34.293 1.00 68.44 84 ILE A C 1
ATOM 678 O O . ILE A 1 84 ? 13.770 6.145 -35.459 1.00 68.44 84 ILE A O 1
ATOM 682 N N . TYR A 1 85 ? 15.120 7.018 -33.888 1.00 71.12 85 TYR A N 1
ATOM 683 C CA . TYR A 1 85 ? 15.845 7.911 -34.785 1.00 71.12 85 TYR A CA 1
ATOM 684 C C . TYR A 1 85 ? 17.327 7.566 -34.765 1.00 71.12 85 TYR A C 1
ATOM 686 O O . TYR A 1 85 ? 17.876 7.254 -33.712 1.00 71.12 85 TYR A O 1
ATOM 694 N N . SER A 1 86 ? 17.982 7.633 -35.922 1.00 71.50 86 SER A N 1
ATOM 695 C CA . SER A 1 86 ? 19.440 7.557 -35.992 1.00 71.50 86 SER A CA 1
ATOM 696 C C . SER A 1 86 ? 20.032 8.937 -35.740 1.00 71.50 86 SER A C 1
ATOM 698 O O . SER A 1 86 ? 19.679 9.899 -36.421 1.00 71.50 86 SER A O 1
ATOM 700 N N . VAL A 1 87 ? 20.938 9.021 -34.776 1.00 75.56 87 VAL A N 1
ATOM 701 C CA . VAL A 1 87 ? 21.627 10.242 -34.363 1.00 75.56 87 VAL A CA 1
ATOM 702 C C . VAL A 1 87 ? 23.129 10.003 -34.477 1.00 75.56 87 VAL A C 1
ATOM 704 O O . VAL A 1 87 ? 23.604 8.884 -34.303 1.00 75.56 87 VAL A O 1
ATOM 707 N N . CYS A 1 88 ? 23.876 11.046 -34.815 1.00 79.19 88 CYS A N 1
ATOM 708 C CA . CYS A 1 88 ? 25.329 11.027 -34.905 1.00 79.19 88 CYS A CA 1
ATOM 709 C C . CYS A 1 88 ? 25.870 11.979 -33.834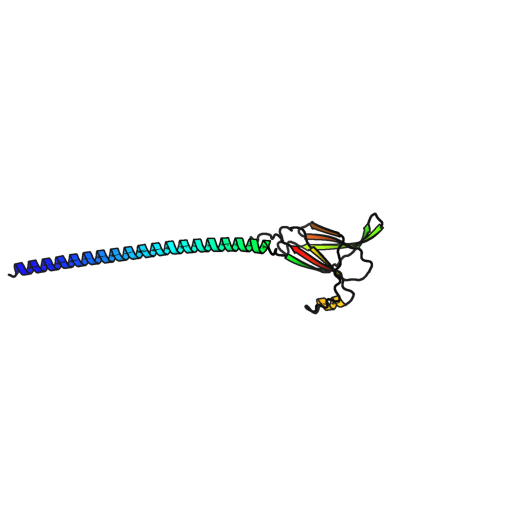 1.00 79.19 88 CYS A C 1
ATOM 711 O O . CYS A 1 88 ? 25.432 13.128 -33.786 1.00 79.19 88 CYS A O 1
ATOM 713 N N . ASP A 1 89 ? 26.760 11.510 -32.956 1.00 80.75 89 ASP A N 1
ATOM 714 C CA . ASP A 1 89 ? 27.408 12.388 -31.973 1.00 80.75 89 ASP A CA 1
ATOM 715 C C . ASP A 1 89 ? 28.488 13.269 -32.630 1.00 80.75 89 ASP A C 1
ATOM 717 O O . ASP A 1 89 ? 28.875 13.071 -33.787 1.00 80.75 89 ASP A O 1
ATOM 721 N N . ASP A 1 90 ? 29.028 14.217 -31.860 1.00 84.88 90 ASP A N 1
ATOM 722 C CA . ASP A 1 90 ? 30.115 15.110 -32.290 1.00 84.88 90 ASP A CA 1
ATOM 723 C C . ASP A 1 90 ? 31.412 14.354 -32.657 1.00 84.88 90 ASP A C 1
ATOM 725 O O . ASP A 1 90 ? 32.305 14.894 -33.312 1.00 84.88 90 ASP A O 1
ATOM 729 N N . LYS A 1 91 ? 31.530 13.084 -32.248 1.00 84.81 91 LYS A N 1
ATOM 730 C CA . LYS A 1 91 ? 32.657 12.185 -32.536 1.00 84.81 91 LYS A CA 1
ATOM 731 C C . LYS A 1 91 ? 32.393 11.275 -33.744 1.00 84.81 91 LYS A C 1
ATOM 733 O O . LYS A 1 91 ? 33.206 10.394 -34.009 1.00 84.81 91 LYS A O 1
ATOM 738 N N . HIS A 1 92 ? 31.320 11.515 -34.500 1.00 77.81 92 HIS A N 1
ATOM 739 C CA . HIS A 1 92 ? 30.902 10.734 -35.668 1.00 77.81 92 HIS A CA 1
ATOM 740 C C . HIS A 1 92 ? 30.485 9.281 -35.367 1.00 77.81 92 HIS A C 1
ATOM 742 O O . HIS A 1 92 ? 30.487 8.427 -36.258 1.00 77.81 92 HIS A O 1
ATOM 748 N N . ASN A 1 93 ? 30.092 8.986 -34.127 1.00 76.12 93 ASN A N 1
ATOM 749 C CA . ASN A 1 93 ? 29.483 7.713 -33.768 1.00 76.12 93 ASN A CA 1
ATOM 750 C C . ASN A 1 93 ? 27.976 7.781 -34.015 1.00 76.12 93 ASN A C 1
ATOM 752 O O . ASN A 1 93 ? 27.272 8.629 -33.466 1.00 76.12 93 ASN A O 1
ATOM 756 N N . TRP A 1 94 ? 27.475 6.848 -34.816 1.00 72.50 94 TRP A N 1
ATOM 757 C CA . TRP A 1 94 ? 26.046 6.686 -35.064 1.00 72.50 94 TRP A CA 1
ATOM 758 C C . TRP A 1 94 ? 25.397 5.876 -33.951 1.00 72.50 94 TRP A C 1
ATOM 760 O O . TRP A 1 94 ? 25.914 4.824 -33.610 1.00 72.50 94 TRP A O 1
ATOM 770 N N . PHE A 1 95 ? 24.251 6.300 -33.430 1.00 73.31 95 PHE A N 1
ATOM 771 C CA . PHE A 1 95 ? 23.449 5.550 -32.462 1.00 73.31 95 PHE A CA 1
ATOM 772 C C . PHE A 1 95 ? 21.952 5.712 -32.746 1.00 73.31 95 PHE A C 1
ATOM 774 O O . PHE A 1 95 ? 21.528 6.567 -33.519 1.00 73.31 95 PHE A O 1
ATOM 781 N N . SER A 1 96 ? 21.149 4.837 -32.154 1.00 74.94 96 SER A N 1
ATOM 782 C CA . SER A 1 96 ? 19.693 4.889 -32.165 1.00 74.94 96 SER A CA 1
ATOM 783 C C . SER A 1 96 ? 19.197 5.534 -30.877 1.00 74.94 96 SER A C 1
ATOM 785 O O . SER A 1 96 ? 19.592 5.130 -29.783 1.00 74.94 96 SER A O 1
ATOM 787 N N . GLU A 1 97 ? 18.316 6.518 -31.013 1.00 76.06 97 GLU A N 1
ATOM 788 C CA . GLU A 1 97 ? 17.641 7.180 -29.903 1.00 76.06 97 GLU A CA 1
ATOM 789 C C . GLU A 1 97 ? 16.137 6.926 -29.977 1.00 76.06 97 GLU A C 1
ATOM 791 O O . GLU A 1 97 ? 15.516 7.016 -31.042 1.00 76.06 97 GLU A O 1
ATOM 796 N N . GLY A 1 98 ? 15.545 6.607 -28.830 1.00 76.00 98 GLY A N 1
ATOM 797 C CA . GLY A 1 98 ? 14.112 6.404 -28.691 1.00 76.00 98 GLY A CA 1
ATOM 798 C C . GLY A 1 98 ? 13.567 7.120 -27.463 1.00 76.00 98 GLY A C 1
ATOM 799 O O . GLY A 1 98 ? 14.229 7.190 -26.428 1.00 76.00 98 GLY A O 1
ATOM 800 N N . ILE A 1 99 ? 12.343 7.637 -27.590 1.00 78.81 99 ILE A N 1
ATOM 801 C CA . ILE A 1 99 ? 11.640 8.335 -26.509 1.00 78.81 99 ILE A CA 1
ATOM 802 C C . ILE A 1 99 ? 10.486 7.460 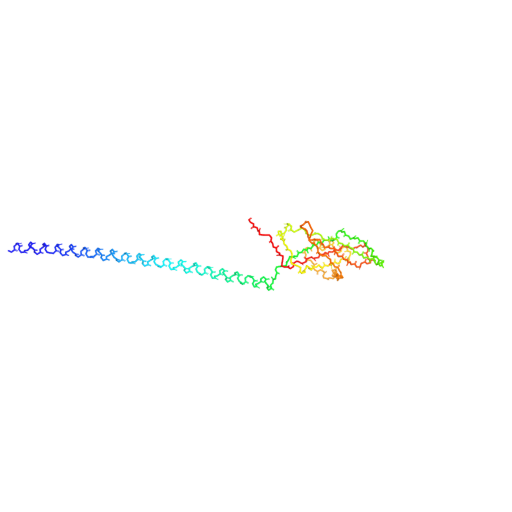-26.024 1.00 78.81 99 ILE A C 1
ATOM 804 O O . ILE A 1 99 ? 9.582 7.128 -26.796 1.00 78.81 99 ILE A O 1
ATOM 808 N N . ILE A 1 100 ? 10.495 7.125 -24.735 1.00 79.88 100 ILE A N 1
ATOM 809 C CA . ILE A 1 100 ? 9.385 6.453 -24.051 1.00 79.88 100 ILE A CA 1
ATOM 810 C C . ILE A 1 100 ? 8.698 7.470 -23.146 1.00 79.88 100 ILE A C 1
ATOM 812 O O . ILE A 1 100 ? 9.340 8.040 -22.267 1.00 79.88 100 ILE A O 1
ATOM 816 N N . SER A 1 101 ? 7.393 7.660 -23.340 1.00 81.19 101 SER A N 1
ATOM 817 C CA . SER A 1 101 ? 6.569 8.535 -22.501 1.00 81.19 101 SER A CA 1
ATOM 818 C C . SER A 1 101 ? 5.523 7.721 -21.744 1.00 81.19 101 SER A C 1
ATOM 820 O O . SER A 1 101 ? 4.691 7.054 -22.360 1.00 81.19 101 SER A O 1
ATOM 822 N N . VAL A 1 102 ? 5.539 7.800 -20.413 1.00 79.94 102 VAL A N 1
ATOM 823 C CA . VAL A 1 102 ? 4.540 7.165 -19.536 1.00 79.94 102 VAL A CA 1
ATOM 824 C C . VAL A 1 102 ? 3.746 8.242 -18.805 1.00 79.94 102 VAL A C 1
ATOM 826 O O . VAL A 1 102 ? 4.325 8.986 -18.020 1.00 79.94 102 VAL A O 1
ATOM 829 N N . ASP A 1 103 ? 2.434 8.315 -19.038 1.00 80.56 103 ASP A N 1
ATOM 830 C CA . ASP A 1 103 ? 1.540 9.265 -18.357 1.00 80.56 103 ASP A CA 1
ATOM 831 C C . ASP A 1 103 ? 1.301 8.856 -16.896 1.00 80.56 103 ASP A C 1
ATOM 833 O O . ASP A 1 103 ? 0.729 7.801 -16.619 1.00 80.56 103 ASP A O 1
ATOM 837 N N . LEU A 1 104 ? 1.712 9.712 -15.957 1.00 74.88 104 LEU A N 1
ATOM 838 C CA . LEU A 1 104 ? 1.607 9.480 -14.515 1.00 74.88 104 LEU A CA 1
ATOM 839 C C . LEU A 1 104 ? 0.187 9.669 -13.971 1.00 74.88 104 LEU A C 1
ATOM 841 O O . LEU A 1 104 ? -0.148 9.090 -12.935 1.00 74.88 104 LEU A O 1
ATOM 845 N N . ASN A 1 105 ? -0.662 10.463 -14.638 1.00 76.00 105 ASN A N 1
ATOM 846 C CA . ASN A 1 105 ? -2.026 10.738 -14.169 1.00 76.00 105 ASN A CA 1
ATOM 847 C C . ASN A 1 105 ? -2.903 9.501 -14.285 1.00 76.00 105 ASN A C 1
ATOM 849 O O . ASN A 1 105 ? -3.682 9.225 -13.375 1.00 76.00 105 ASN A O 1
ATOM 853 N N . LYS A 1 106 ? -2.717 8.713 -15.349 1.00 73.75 106 LYS A N 1
ATOM 854 C CA . LYS A 1 106 ? -3.405 7.432 -15.527 1.00 73.75 106 LYS A CA 1
ATOM 855 C C . LYS A 1 106 ? -3.217 6.483 -14.333 1.00 73.75 106 LYS A C 1
ATOM 857 O O . LYS A 1 106 ? -4.074 5.641 -14.088 1.00 73.75 106 LYS A O 1
ATOM 862 N N . PHE A 1 107 ? -2.127 6.634 -13.581 1.00 66.88 107 PHE A N 1
ATOM 863 C CA . PHE A 1 107 ? -1.767 5.773 -12.449 1.00 66.88 107 PHE A CA 1
ATOM 864 C C . PHE A 1 107 ? -1.757 6.510 -11.107 1.00 66.88 107 PHE A C 1
ATOM 866 O O . PHE A 1 107 ? -1.322 5.955 -10.101 1.00 66.88 107 PHE A O 1
ATOM 873 N N . ASN A 1 108 ? -2.238 7.756 -11.089 1.00 71.12 108 ASN A N 1
ATOM 874 C CA . ASN A 1 108 ? -2.306 8.601 -9.904 1.00 71.12 108 ASN A CA 1
ATOM 875 C C . ASN A 1 108 ? -0.963 8.723 -9.149 1.00 71.12 108 ASN A C 1
ATOM 877 O O . ASN A 1 108 ? -0.930 8.741 -7.920 1.00 71.12 108 ASN A O 1
ATOM 881 N N . ILE A 1 109 ? 0.161 8.786 -9.868 1.00 70.69 109 ILE A N 1
ATOM 882 C CA . ILE A 1 109 ? 1.501 8.890 -9.270 1.00 70.69 109 ILE A CA 1
ATOM 883 C C . ILE A 1 109 ? 1.817 10.366 -8.991 1.00 70.69 109 ILE A C 1
ATOM 885 O O . ILE A 1 109 ? 1.607 11.234 -9.836 1.00 70.69 109 ILE A O 1
ATOM 889 N N . LYS A 1 110 ? 2.306 10.660 -7.783 1.00 69.62 110 LYS A N 1
ATOM 890 C CA . LYS A 1 110 ? 2.708 11.992 -7.308 1.00 69.62 110 LYS A CA 1
ATOM 891 C C . LYS A 1 110 ? 4.177 12.285 -7.601 1.00 69.62 110 LYS A C 1
ATOM 893 O O . LYS A 1 110 ? 4.503 13.389 -8.021 1.00 69.62 110 LYS A O 1
ATOM 898 N N . SER A 1 111 ? 5.058 11.324 -7.340 1.00 67.12 111 SER A N 1
ATOM 899 C CA . SER A 1 111 ? 6.500 11.460 -7.566 1.00 67.12 111 SER A CA 1
ATOM 900 C C . SER A 1 111 ? 7.167 10.092 -7.675 1.00 67.12 111 SER A C 1
ATOM 902 O O . SER A 1 111 ? 6.636 9.091 -7.191 1.00 67.12 111 SER A O 1
ATOM 904 N N . LEU A 1 112 ? 8.354 10.063 -8.272 1.00 66.25 112 LEU A N 1
ATOM 905 C CA . LEU A 1 112 ? 9.161 8.858 -8.443 1.00 66.25 112 LEU A CA 1
ATOM 906 C C . LEU A 1 112 ? 10.344 8.883 -7.482 1.00 66.25 112 LEU A C 1
ATOM 908 O O . LEU A 1 112 ? 10.944 9.937 -7.276 1.00 66.25 112 LEU A O 1
ATOM 912 N N . GLU A 1 113 ? 10.690 7.727 -6.927 1.00 65.31 113 GLU A N 1
ATOM 913 C CA . GLU A 1 113 ? 12.015 7.505 -6.357 1.00 65.31 113 GLU A CA 1
ATOM 914 C C . GLU A 1 113 ? 12.859 6.791 -7.416 1.00 65.31 113 GLU A C 1
ATOM 916 O O . GLU A 1 113 ? 12.465 5.764 -7.966 1.00 65.31 113 GLU A O 1
ATOM 921 N N . PHE A 1 114 ? 13.993 7.390 -7.767 1.00 60.72 114 PHE A N 1
ATOM 922 C CA . PHE A 1 114 ? 14.961 6.789 -8.681 1.00 60.72 114 PHE A CA 1
ATOM 923 C C . PHE A 1 114 ? 15.854 5.822 -7.887 1.00 60.72 114 PHE A C 1
ATOM 925 O O . PHE A 1 114 ? 16.179 6.129 -6.738 1.00 60.72 114 PHE A O 1
ATOM 932 N N . PRO A 1 115 ? 16.265 4.672 -8.461 1.00 65.62 115 PRO A N 1
ATOM 933 C CA . PRO A 1 115 ? 16.401 4.404 -9.897 1.00 65.62 115 PRO A CA 1
ATOM 934 C C . PRO A 1 115 ? 15.239 3.622 -10.533 1.00 65.62 115 PRO A C 1
ATOM 936 O O . PRO A 1 115 ? 14.809 2.580 -10.045 1.00 65.62 115 PRO A O 1
ATOM 939 N N . ILE A 1 116 ? 14.789 4.092 -11.698 1.00 75.56 116 IL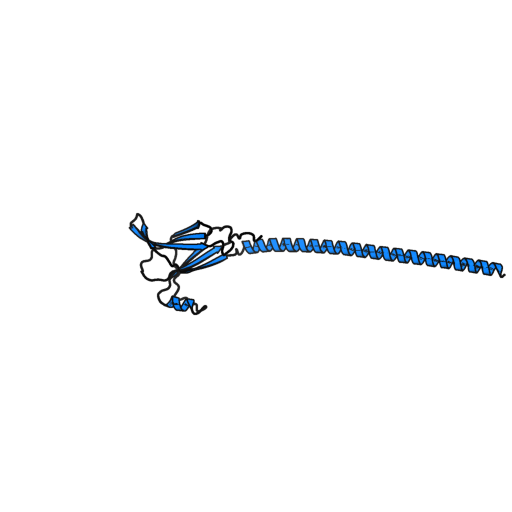E A N 1
ATOM 940 C CA . ILE A 1 116 ? 13.860 3.366 -12.572 1.00 75.56 116 ILE A CA 1
ATOM 941 C C . ILE A 1 116 ? 14.665 2.370 -13.414 1.00 75.56 116 ILE A C 1
ATOM 943 O O . ILE A 1 116 ? 15.727 2.732 -13.920 1.00 75.56 116 ILE A O 1
ATOM 947 N N . GLN A 1 117 ? 14.168 1.147 -13.603 1.00 80.88 117 GLN A N 1
ATOM 948 C CA . GLN A 1 117 ? 14.821 0.132 -14.438 1.00 80.88 117 GLN A CA 1
ATOM 949 C C . GLN A 1 117 ? 14.131 0.034 -15.798 1.00 80.88 117 GLN A C 1
ATOM 951 O O . GLN A 1 117 ? 12.936 -0.259 -15.864 1.00 80.88 117 GLN A O 1
ATOM 956 N N . LEU A 1 118 ? 14.881 0.253 -16.875 1.00 80.19 118 LEU A N 1
ATOM 957 C CA . LEU A 1 118 ? 14.421 0.058 -18.248 1.00 80.19 118 LEU A CA 1
ATOM 958 C C . LEU A 1 118 ? 15.095 -1.189 -18.829 1.00 80.19 118 LEU A C 1
ATOM 960 O O . LEU A 1 118 ? 16.317 -1.277 -18.851 1.00 80.19 118 LEU A O 1
ATOM 964 N N . ASP A 1 119 ? 14.294 -2.123 -19.334 1.00 79.81 119 ASP A N 1
ATOM 965 C CA . ASP A 1 119 ? 14.772 -3.256 -20.123 1.00 79.81 119 ASP A CA 1
ATOM 966 C C . ASP A 1 119 ? 14.244 -3.114 -21.560 1.00 79.81 119 ASP A C 1
ATOM 968 O O . ASP A 1 119 ? 13.044 -2.898 -21.764 1.00 79.81 119 ASP A O 1
ATOM 972 N N . LEU A 1 120 ? 15.123 -3.262 -22.555 1.00 76.12 120 LEU A N 1
ATOM 973 C CA . LEU A 1 120 ? 14.738 -3.361 -23.965 1.00 76.12 120 LEU A CA 1
ATOM 974 C C . LEU A 1 120 ? 14.836 -4.802 -24.452 1.00 76.12 120 LEU A C 1
ATOM 976 O O . LEU A 1 120 ? 15.774 -5.532 -24.126 1.00 76.12 120 LEU A O 1
ATOM 980 N N . PHE A 1 121 ? 13.866 -5.194 -25.268 1.00 74.50 121 PHE A N 1
ATOM 981 C CA . PHE A 1 121 ? 13.766 -6.514 -25.863 1.00 74.50 121 PHE A CA 1
ATOM 982 C C . PHE A 1 121 ? 13.578 -6.396 -27.366 1.00 74.50 121 PHE A C 1
ATOM 984 O O . PHE A 1 121 ? 12.694 -5.685 -27.849 1.00 74.50 121 PHE A O 1
ATOM 991 N N . TYR A 1 122 ? 14.381 -7.159 -28.095 1.00 70.94 122 TYR A N 1
ATOM 992 C CA . TYR A 1 122 ? 14.289 -7.259 -29.542 1.00 70.94 122 TYR A CA 1
ATOM 993 C C . TYR A 1 122 ? 13.653 -8.587 -29.930 1.00 70.94 122 TYR A C 1
ATOM 995 O O . TYR A 1 122 ? 13.960 -9.632 -29.346 1.00 70.94 122 TYR A O 1
ATOM 1003 N N . PHE A 1 123 ? 12.793 -8.525 -30.945 1.00 63.59 123 PHE A N 1
ATOM 1004 C CA . PHE A 1 123 ? 12.222 -9.684 -31.617 1.00 63.59 123 PHE A CA 1
ATOM 1005 C C . PHE A 1 123 ? 12.713 -9.718 -33.057 1.00 63.59 123 PHE A C 1
ATOM 1007 O O . PHE A 1 123 ? 12.668 -8.705 -33.752 1.00 63.59 123 PHE A O 1
ATOM 1014 N N . LYS A 1 124 ? 13.161 -10.893 -33.495 1.00 55.59 124 LYS A N 1
ATOM 1015 C CA . LYS A 1 124 ? 13.583 -11.150 -34.872 1.00 55.59 124 LYS A CA 1
ATOM 1016 C C . LYS A 1 124 ? 12.356 -11.592 -35.686 1.00 55.59 124 LYS A C 1
ATOM 1018 O O . LYS A 1 124 ? 11.844 -12.683 -35.441 1.00 55.59 124 LYS A O 1
ATOM 1023 N N . ASP A 1 125 ? 11.885 -10.744 -36.604 1.00 57.38 125 ASP A N 1
ATOM 1024 C CA . ASP A 1 125 ? 10.764 -10.973 -37.544 1.00 57.38 125 ASP A CA 1
ATOM 1025 C C . ASP A 1 125 ? 9.431 -11.498 -36.948 1.00 57.38 125 ASP A C 1
ATOM 1027 O O . ASP A 1 125 ? 9.243 -11.506 -35.731 1.00 57.38 125 ASP A O 1
ATOM 1031 N N . ASP A 1 126 ? 8.470 -11.854 -37.822 1.00 51.81 126 ASP A N 1
ATOM 1032 C CA . ASP A 1 126 ? 7.016 -12.142 -37.679 1.00 51.81 126 ASP A CA 1
ATOM 1033 C C . ASP A 1 126 ? 6.498 -12.853 -36.405 1.00 51.81 126 ASP A C 1
ATOM 1035 O O . ASP A 1 126 ? 5.295 -12.849 -36.121 1.00 51.81 126 ASP A O 1
ATOM 1039 N N . SER A 1 127 ? 7.387 -13.403 -35.586 1.00 52.00 127 SER A N 1
ATOM 1040 C CA . SER A 1 127 ? 7.138 -13.902 -34.229 1.00 52.00 127 SER A CA 1
ATOM 1041 C C . SER A 1 127 ? 6.413 -12.904 -33.304 1.00 52.00 127 SER A C 1
ATOM 1043 O O . SER A 1 127 ? 5.674 -13.313 -32.404 1.00 52.00 127 SER A O 1
ATOM 1045 N N . PHE A 1 128 ? 6.522 -11.595 -33.565 1.00 48.34 128 PHE A N 1
ATOM 1046 C CA . PHE A 1 128 ? 5.810 -10.552 -32.816 1.00 48.34 128 PHE A CA 1
ATOM 1047 C C . PHE A 1 128 ? 4.277 -10.618 -32.974 1.00 48.34 128 PHE A C 1
ATOM 1049 O O . PHE A 1 128 ? 3.535 -10.468 -31.999 1.00 48.34 128 PHE A O 1
ATOM 1056 N N . LYS A 1 129 ? 3.772 -10.901 -34.187 1.00 48.94 129 LYS A N 1
ATOM 1057 C CA . LYS A 1 129 ? 2.321 -11.036 -34.435 1.00 48.94 129 LYS A CA 1
ATOM 1058 C C . LYS A 1 129 ? 1.729 -12.253 -33.720 1.00 48.94 129 LYS A C 1
ATOM 1060 O O . LYS A 1 129 ? 0.548 -12.232 -33.375 1.00 48.94 129 LYS A O 1
ATOM 1065 N N . MET A 1 130 ? 2.531 -13.293 -33.484 1.00 43.19 130 MET A N 1
ATOM 1066 C CA . MET A 1 130 ? 2.119 -14.483 -32.733 1.00 43.19 130 MET A CA 1
ATOM 1067 C C . MET A 1 130 ? 2.094 -14.236 -31.220 1.00 43.19 130 MET A C 1
ATOM 1069 O O . MET A 1 130 ? 1.104 -14.586 -30.578 1.00 43.19 130 MET A O 1
ATOM 1073 N N . ALA A 1 131 ? 3.111 -13.568 -30.666 1.00 47.44 131 ALA A N 1
ATOM 1074 C CA . ALA A 1 131 ? 3.198 -13.286 -29.230 1.00 47.44 131 ALA A CA 1
ATOM 1075 C C . ALA A 1 131 ? 2.051 -12.397 -28.706 1.00 47.44 131 ALA A C 1
ATOM 1077 O O . ALA A 1 131 ? 1.587 -12.592 -27.588 1.00 47.44 131 ALA A O 1
ATOM 1078 N N . ASN A 1 132 ? 1.548 -11.460 -29.520 1.00 44.47 132 ASN A N 1
ATOM 1079 C CA . ASN A 1 132 ? 0.399 -10.615 -29.159 1.00 44.47 132 ASN A CA 1
ATOM 1080 C C . ASN A 1 132 ? -0.972 -11.301 -29.337 1.00 44.47 132 ASN A C 1
ATOM 1082 O O . ASN A 1 132 ? -1.963 -10.821 -28.792 1.00 44.47 132 ASN A O 1
ATOM 1086 N N . ARG A 1 133 ? -1.062 -12.389 -30.117 1.00 45.94 133 ARG A N 1
ATOM 1087 C CA . ARG A 1 133 ? -2.331 -13.092 -30.406 1.00 45.94 133 ARG A CA 1
ATOM 1088 C C . ARG A 1 133 ? -2.595 -14.282 -29.488 1.00 45.94 133 ARG A C 1
ATOM 1090 O O . ARG A 1 133 ? -3.749 -14.649 -29.297 1.00 45.94 133 ARG A O 1
ATOM 1097 N N . MET A 1 134 ? -1.552 -14.887 -28.932 1.00 41.03 134 MET A N 1
ATOM 1098 C CA . MET A 1 134 ? -1.657 -15.989 -27.980 1.00 41.03 134 MET A CA 1
ATOM 1099 C C . MET A 1 134 ? -1.079 -15.504 -26.662 1.00 41.03 134 MET A C 1
ATOM 1101 O O . MET A 1 134 ? 0.133 -15.534 -26.485 1.00 41.03 134 MET A O 1
ATOM 1105 N N . GLY A 1 135 ? -1.937 -15.026 -25.764 1.00 43.53 135 GLY A N 1
ATOM 1106 C CA . GLY A 1 135 ? -1.559 -14.348 -24.522 1.00 43.53 135 GLY A CA 1
ATOM 1107 C C . GLY A 1 135 ? -0.685 -15.124 -23.529 1.00 43.53 135 GLY A C 1
ATOM 1108 O O . GLY A 1 135 ? -0.580 -14.664 -22.407 1.00 43.53 135 GLY A O 1
ATOM 1109 N N . GLU A 1 136 ? -0.077 -16.261 -23.883 1.00 45.28 136 GLU A N 1
ATOM 1110 C CA . GLU A 1 136 ? 0.734 -17.084 -22.976 1.00 45.28 136 GLU A CA 1
ATOM 1111 C C . GLU A 1 136 ? 1.460 -18.239 -23.709 1.00 45.28 136 GLU A C 1
ATOM 1113 O O . GLU A 1 136 ? 1.279 -19.419 -23.416 1.00 45.28 136 GLU A O 1
ATOM 1118 N N . ARG A 1 137 ? 2.319 -17.947 -24.694 1.00 42.31 137 ARG A N 1
ATOM 1119 C CA . ARG A 1 137 ? 3.383 -18.904 -25.068 1.00 42.31 137 ARG A CA 1
ATOM 1120 C C . ARG A 1 137 ? 4.742 -18.235 -24.961 1.00 42.31 137 ARG A C 1
ATOM 1122 O O . ARG A 1 137 ? 5.178 -17.509 -25.849 1.00 42.31 137 ARG A O 1
ATOM 1129 N N . GLU A 1 138 ? 5.391 -18.473 -23.824 1.00 43.56 138 GLU A N 1
ATOM 1130 C CA . GLU A 1 138 ? 6.801 -18.175 -23.587 1.00 43.56 138 GLU A CA 1
ATOM 1131 C C . GLU A 1 138 ? 7.695 -19.014 -24.515 1.00 43.56 138 GLU A C 1
ATOM 1133 O O . GLU A 1 138 ? 8.379 -19.941 -24.080 1.00 43.56 138 GLU A O 1
ATOM 1138 N N . ASP A 1 139 ? 7.776 -18.666 -25.797 1.00 45.69 139 ASP A N 1
ATOM 1139 C CA . ASP A 1 139 ? 8.953 -19.043 -26.574 1.00 45.69 139 ASP A CA 1
ATOM 1140 C C . ASP A 1 139 ? 10.118 -18.154 -26.115 1.00 45.69 139 ASP A C 1
ATOM 1142 O O . ASP A 1 139 ? 10.443 -17.122 -26.705 1.00 45.69 139 ASP A O 1
ATOM 1146 N N . LYS A 1 140 ? 10.774 -18.572 -25.020 1.00 48.84 140 LYS A N 1
ATOM 1147 C CA . LYS A 1 140 ? 11.983 -17.948 -24.436 1.00 48.84 140 LYS A CA 1
ATOM 1148 C C . LYS A 1 140 ? 13.135 -17.776 -25.436 1.00 48.84 140 LYS A C 1
ATOM 1150 O O . LYS A 1 140 ? 14.118 -17.115 -25.127 1.00 48.84 140 LYS A O 1
ATOM 1155 N N . LYS A 1 141 ? 13.028 -18.360 -26.633 1.00 47.59 141 LYS A N 1
ATOM 1156 C CA . LYS A 1 141 ? 14.057 -18.351 -27.676 1.00 47.59 141 LYS A CA 1
ATOM 1157 C C . LYS A 1 141 ? 14.058 -17.105 -28.570 1.00 47.59 141 LYS A C 1
ATOM 1159 O O . LYS A 1 141 ? 14.962 -16.992 -29.388 1.00 47.59 141 LYS A O 1
ATOM 1164 N N . VAL A 1 142 ? 13.086 -16.193 -28.447 1.00 55.22 142 VAL A N 1
ATOM 1165 C CA . VAL A 1 142 ? 12.914 -15.101 -29.435 1.00 55.22 142 VAL A CA 1
ATOM 1166 C C . VAL A 1 142 ? 13.048 -13.690 -28.850 1.00 55.22 142 VAL A C 1
ATOM 1168 O O . VAL A 1 142 ? 13.108 -12.723 -29.603 1.00 55.22 142 VAL A O 1
ATOM 1171 N N . LYS A 1 143 ? 13.149 -13.553 -27.521 1.00 55.88 143 LYS A N 1
ATOM 1172 C CA . LYS A 1 143 ? 13.372 -12.260 -26.857 1.00 55.88 143 LYS A CA 1
ATOM 1173 C C . LYS A 1 143 ? 14.839 -12.113 -26.490 1.00 55.88 143 LYS A C 1
ATOM 1175 O O . LYS A 1 143 ? 15.305 -12.751 -25.549 1.00 55.88 143 LYS A O 1
ATOM 1180 N N . ILE A 1 144 ? 15.557 -11.261 -27.209 1.00 62.62 144 ILE A N 1
ATOM 1181 C CA . ILE A 1 144 ? 16.926 -10.891 -26.846 1.00 62.62 144 ILE A CA 1
ATOM 1182 C C . ILE A 1 144 ? 16.823 -9.650 -25.962 1.00 62.62 144 ILE A C 1
ATOM 1184 O O . ILE A 1 144 ? 16.399 -8.595 -26.438 1.00 62.62 144 ILE A O 1
ATOM 1188 N N . LYS A 1 145 ? 17.152 -9.792 -24.670 1.00 65.69 145 LYS A N 1
ATOM 1189 C CA . LYS A 1 145 ? 17.331 -8.641 -23.778 1.00 65.69 145 LYS A CA 1
ATOM 1190 C C . LYS A 1 145 ? 18.570 -7.884 -24.239 1.00 65.69 145 LYS A C 1
ATOM 1192 O O . LYS A 1 145 ? 19.602 -8.507 -24.477 1.00 65.69 145 LYS A O 1
ATOM 1197 N N . VAL A 1 146 ? 18.454 -6.571 -24.361 1.00 66.75 146 VAL A N 1
ATOM 1198 C CA . VAL A 1 146 ? 19.574 -5.718 -24.741 1.00 66.75 146 VAL A CA 1
ATOM 1199 C C . VAL A 1 146 ? 20.051 -4.913 -23.555 1.00 66.75 146 VAL A C 1
ATOM 1201 O O . VAL A 1 146 ? 19.264 -4.282 -22.846 1.00 66.75 146 VAL A O 1
ATOM 1204 N N . ASP A 1 147 ? 21.362 -4.981 -23.351 1.00 64.62 147 ASP A N 1
ATOM 1205 C CA . ASP A 1 147 ? 22.055 -4.227 -22.326 1.00 64.62 147 ASP A CA 1
ATOM 1206 C C . ASP A 1 147 ? 22.159 -2.773 -22.780 1.00 64.62 147 ASP A C 1
ATOM 1208 O O . ASP A 1 147 ? 22.951 -2.415 -23.654 1.00 64.62 147 ASP A O 1
ATOM 1212 N N . LEU A 1 148 ? 21.316 -1.936 -22.183 1.00 67.31 148 LEU A N 1
ATOM 1213 C CA . LEU A 1 148 ? 21.354 -0.497 -22.380 1.00 67.31 148 LEU A CA 1
ATOM 1214 C C . LEU A 1 148 ? 22.648 0.075 -21.807 1.00 67.31 148 LEU A C 1
ATOM 1216 O O . LEU A 1 148 ? 22.922 -0.071 -20.616 1.00 67.31 148 LEU A O 1
ATOM 1220 N N . LYS A 1 149 ? 23.414 0.765 -22.654 1.00 64.69 149 LYS A N 1
ATOM 1221 C CA . LYS A 1 149 ? 24.647 1.441 -22.236 1.00 64.69 149 LYS A CA 1
ATOM 1222 C C . LYS A 1 149 ? 24.354 2.738 -21.488 1.00 64.69 149 LYS A C 1
ATOM 1224 O O . LYS A 1 149 ? 24.973 2.985 -20.460 1.00 64.69 149 LYS A O 1
ATOM 1229 N N . GLU A 1 150 ? 23.407 3.540 -21.979 1.00 70.25 150 GLU A N 1
ATOM 1230 C CA . GLU A 1 150 ? 23.067 4.846 -21.407 1.00 70.25 150 GLU A CA 1
ATOM 1231 C C . GLU A 1 150 ? 21.572 5.157 -21.596 1.00 70.25 150 GLU A C 1
ATOM 1233 O O . GLU A 1 150 ? 21.024 5.023 -22.695 1.00 70.25 150 GLU A O 1
ATOM 1238 N N . TYR A 1 151 ? 20.901 5.596 -20.527 1.00 78.81 151 TYR A N 1
ATOM 1239 C CA . TYR A 1 151 ? 19.572 6.203 -20.608 1.00 78.81 151 TYR A CA 1
ATOM 1240 C C . TYR A 1 151 ? 19.383 7.274 -19.536 1.00 78.81 151 TYR A C 1
ATOM 1242 O O . TYR A 1 151 ? 19.898 7.171 -18.424 1.00 78.81 151 TYR A O 1
ATOM 1250 N N . GLU A 1 152 ? 18.595 8.285 -19.874 1.00 80.25 152 GLU A N 1
ATOM 1251 C CA . GLU A 1 152 ? 18.179 9.355 -18.980 1.00 80.25 152 GLU A CA 1
ATOM 1252 C C . GLU A 1 152 ? 16.669 9.291 -18.793 1.00 80.25 152 GLU A C 1
ATOM 1254 O O . GLU A 1 152 ? 15.914 9.127 -19.753 1.00 80.25 152 GLU A O 1
ATOM 1259 N N . ALA A 1 153 ? 16.219 9.436 -17.551 1.00 78.19 153 ALA A N 1
ATOM 1260 C CA . ALA A 1 153 ? 14.808 9.457 -17.210 1.00 78.19 153 ALA A CA 1
ATOM 1261 C C . ALA A 1 153 ? 14.472 10.786 -16.531 1.00 78.19 153 ALA A C 1
ATOM 1263 O O . ALA A 1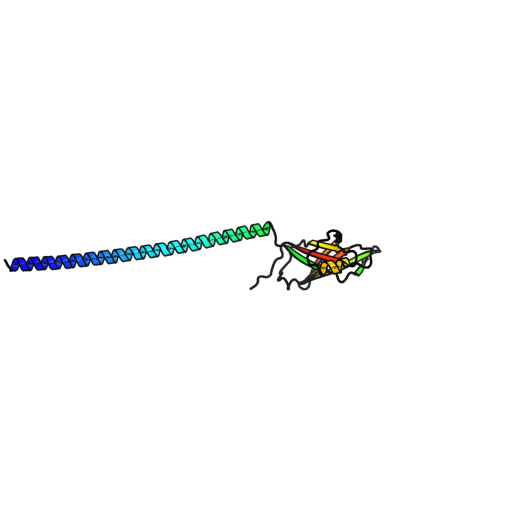 153 ? 14.992 11.098 -15.463 1.00 78.19 153 ALA A O 1
ATOM 1264 N N . ASN A 1 154 ? 13.580 11.549 -17.155 1.00 81.44 154 ASN A N 1
ATOM 1265 C CA . ASN A 1 154 ? 13.172 12.874 -16.715 1.00 81.44 154 ASN A CA 1
ATOM 1266 C C . ASN A 1 154 ? 11.663 12.915 -16.459 1.00 81.44 154 ASN A C 1
ATOM 1268 O O . ASN A 1 154 ? 10.873 12.265 -17.146 1.00 81.44 154 ASN A O 1
ATOM 1272 N N . LEU A 1 155 ? 11.260 13.705 -15.467 1.00 77.81 155 LEU A N 1
ATOM 1273 C CA . LEU A 1 155 ? 9.860 14.024 -15.209 1.00 77.81 155 LEU A CA 1
ATOM 1274 C C . LEU A 1 155 ? 9.496 15.297 -15.974 1.00 77.81 155 LEU A C 1
ATOM 1276 O O . LEU A 1 155 ? 9.966 16.378 -15.635 1.00 77.81 155 LEU A O 1
ATOM 1280 N N . GLU A 1 156 ? 8.651 15.176 -16.995 1.00 80.31 156 GLU A N 1
ATOM 1281 C CA . GLU A 1 156 ? 8.238 16.297 -17.845 1.00 80.31 156 GLU A CA 1
ATOM 1282 C C . GLU A 1 156 ? 6.729 16.216 -18.103 1.00 80.31 156 GLU A C 1
ATOM 1284 O O . GLU A 1 156 ? 6.226 15.158 -18.468 1.00 80.31 156 GLU A O 1
ATOM 1289 N N . ASN A 1 157 ? 5.989 17.315 -17.916 1.00 79.44 157 ASN A N 1
ATOM 1290 C CA . ASN A 1 157 ? 4.549 17.403 -18.222 1.00 79.44 157 ASN A CA 1
ATOM 1291 C C . ASN A 1 157 ? 3.704 16.248 -17.648 1.00 79.44 157 ASN A C 1
ATOM 1293 O O . ASN A 1 157 ? 2.860 15.675 -18.336 1.00 79.44 157 ASN A O 1
ATOM 1297 N N . ASN A 1 158 ? 3.944 15.882 -16.382 1.00 76.38 158 ASN A N 1
ATOM 1298 C CA . ASN A 1 158 ? 3.281 14.752 -15.718 1.00 76.38 158 ASN A CA 1
ATOM 1299 C C . ASN A 1 158 ? 3.491 13.400 -16.446 1.00 76.38 158 ASN A C 1
ATOM 1301 O O . ASN A 1 158 ? 2.695 12.471 -16.340 1.00 76.38 158 ASN A O 1
ATOM 1305 N N . CYS A 1 159 ? 4.593 13.273 -17.174 1.00 78.88 159 CYS A N 1
ATOM 1306 C CA . CYS A 1 159 ? 5.024 12.041 -17.804 1.00 78.88 159 CYS A CA 1
ATOM 1307 C C . CYS A 1 159 ? 6.445 11.690 -17.364 1.00 78.88 159 CYS A C 1
ATOM 1309 O O . CYS A 1 159 ? 7.252 12.560 -17.034 1.00 78.88 159 CYS A O 1
ATOM 1311 N N . ILE A 1 160 ? 6.758 10.400 -17.400 1.00 77.75 160 ILE A N 1
ATOM 1312 C CA . ILE A 1 160 ? 8.142 9.925 -17.379 1.00 77.75 160 ILE A CA 1
ATOM 1313 C C . ILE A 1 160 ? 8.603 9.897 -18.816 1.00 77.75 160 ILE A C 1
ATOM 1315 O O . ILE A 1 160 ? 8.063 9.125 -19.609 1.00 77.75 160 ILE A O 1
ATOM 1319 N N . LYS A 1 161 ? 9.572 10.740 -19.138 1.00 82.56 161 LYS A N 1
ATOM 1320 C CA . LYS A 1 161 ? 10.234 10.750 -20.429 1.00 82.56 161 LYS A CA 1
ATOM 1321 C C . LYS A 1 161 ? 11.571 10.055 -20.285 1.00 82.56 161 LYS A C 1
ATOM 1323 O O . LYS A 1 161 ? 12.412 10.495 -19.505 1.00 82.56 161 LYS A O 1
ATOM 1328 N N . ILE A 1 162 ? 11.748 8.968 -21.019 1.00 79.62 162 ILE A N 1
ATOM 1329 C CA . ILE A 1 162 ? 12.996 8.217 -21.029 1.00 79.62 162 ILE A CA 1
ATOM 1330 C C . ILE A 1 162 ? 13.607 8.335 -22.406 1.00 79.62 162 ILE A C 1
ATOM 1332 O O . ILE A 1 162 ? 12.992 7.919 -23.389 1.00 79.62 162 ILE A O 1
ATOM 1336 N N . ASN A 1 163 ? 14.810 8.892 -22.438 1.00 79.88 163 ASN A N 1
ATOM 1337 C CA . ASN A 1 163 ? 15.646 8.952 -23.620 1.00 79.88 163 ASN A CA 1
ATOM 1338 C C . ASN A 1 163 ? 16.745 7.915 -23.420 1.00 79.88 163 ASN A C 1
ATOM 1340 O O . ASN A 1 163 ? 17.510 8.004 -22.462 1.00 79.88 163 ASN A O 1
ATOM 1344 N N . TYR A 1 164 ? 16.814 6.917 -24.288 1.00 78.75 164 TYR A N 1
ATOM 1345 C CA . TYR A 1 164 ? 17.896 5.939 -24.253 1.00 78.75 164 TYR A CA 1
ATOM 1346 C C . TYR A 1 164 ? 18.726 6.046 -25.524 1.00 78.75 164 TYR A C 1
ATOM 1348 O O . TYR A 1 164 ? 18.200 6.371 -26.592 1.00 78.75 164 TYR A O 1
ATOM 1356 N N . LYS A 1 165 ? 20.019 5.754 -25.397 1.00 75.44 165 LYS A N 1
ATOM 1357 C CA . LYS A 1 165 ? 20.952 5.686 -26.518 1.00 75.44 165 LYS A CA 1
ATOM 1358 C C . LYS A 1 165 ? 21.487 4.270 -26.612 1.00 75.44 165 LYS A C 1
ATOM 1360 O O . LYS A 1 165 ? 22.056 3.743 -25.656 1.00 75.44 165 LYS A O 1
ATOM 1365 N N . ASP A 1 166 ? 21.300 3.656 -27.769 1.00 72.44 166 ASP A N 1
ATOM 1366 C CA . ASP A 1 166 ? 21.810 2.318 -28.042 1.00 72.44 166 ASP A CA 1
ATOM 1367 C C . ASP A 1 166 ? 22.403 2.238 -29.450 1.00 72.44 166 ASP A C 1
ATOM 1369 O O . ASP A 1 166 ? 21.959 2.916 -30.375 1.00 72.44 166 ASP A O 1
ATOM 1373 N N . PHE A 1 167 ? 23.430 1.416 -29.629 1.00 61.31 167 PHE A N 1
ATOM 1374 C CA . PHE A 1 167 ? 24.052 1.194 -30.928 1.00 61.31 167 PHE A CA 1
ATOM 1375 C C . PHE A 1 167 ? 23.435 -0.041 -31.583 1.00 61.31 167 PHE A C 1
ATOM 1377 O O . PHE A 1 167 ? 23.761 -1.162 -31.192 1.00 61.31 167 PHE A O 1
ATOM 1384 N N . PHE A 1 168 ? 22.597 0.146 -32.610 1.00 65.19 168 PHE A N 1
ATOM 1385 C CA . PHE A 1 168 ? 22.028 -0.977 -33.360 1.00 65.19 168 PHE A CA 1
ATOM 1386 C C . PHE A 1 168 ? 22.264 -0.877 -34.878 1.00 65.19 168 PHE A C 1
ATOM 1388 O O . PHE A 1 168 ? 21.851 0.104 -35.497 1.00 65.19 168 PHE A O 1
ATOM 1395 N N . PRO A 1 169 ? 22.882 -1.895 -35.511 1.00 48.59 169 PRO A N 1
ATOM 1396 C CA . PRO A 1 169 ? 23.205 -1.870 -36.940 1.00 48.59 169 PRO A CA 1
ATOM 1397 C C . PRO A 1 169 ? 22.133 -2.444 -37.904 1.00 48.59 169 PRO A C 1
ATOM 1399 O O . PRO A 1 169 ? 22.460 -2.691 -39.064 1.00 48.59 169 PRO A O 1
ATOM 1402 N N . HIS A 1 170 ? 20.863 -2.657 -37.517 1.00 50.56 170 HIS A N 1
ATOM 1403 C CA . HIS A 1 170 ? 19.865 -3.295 -38.408 1.00 50.56 170 HIS A CA 1
ATOM 1404 C C . HIS A 1 170 ? 18.504 -2.583 -38.504 1.00 50.56 170 HIS A C 1
ATOM 1406 O O . HIS A 1 170 ? 18.010 -2.023 -37.532 1.00 50.56 170 HIS A O 1
ATOM 1412 N N . LYS A 1 171 ? 17.917 -2.622 -39.713 1.00 52.16 171 LYS A N 1
ATOM 1413 C CA . LYS A 1 171 ? 16.870 -1.709 -40.214 1.00 52.16 171 LYS A CA 1
ATOM 1414 C C . LYS A 1 171 ? 15.409 -2.075 -39.903 1.00 52.16 171 LYS A C 1
ATOM 1416 O O . LYS A 1 171 ? 14.556 -1.232 -40.145 1.00 52.16 171 LYS A O 1
ATOM 1421 N N . GLU A 1 172 ? 15.080 -3.261 -39.388 1.00 54.00 172 GLU A N 1
ATOM 1422 C CA . GLU A 1 172 ? 13.671 -3.708 -39.339 1.00 54.00 172 GLU A CA 1
ATOM 1423 C C . GLU A 1 172 ? 13.344 -4.572 -38.111 1.00 54.00 172 GLU A C 1
ATOM 1425 O O . GLU A 1 172 ? 13.128 -5.768 -38.234 1.00 54.00 172 GLU A O 1
ATOM 1430 N N . ASN A 1 173 ? 13.291 -3.994 -36.905 1.00 57.47 173 ASN A N 1
ATOM 1431 C CA . ASN A 1 173 ? 12.866 -4.746 -35.716 1.00 57.47 173 ASN A CA 1
ATOM 1432 C C . ASN A 1 173 ? 11.837 -3.976 -34.880 1.00 57.47 173 ASN A C 1
ATOM 1434 O O . ASN A 1 173 ? 11.989 -2.783 -34.619 1.00 57.47 173 ASN A O 1
ATOM 1438 N N . ASN A 1 174 ? 10.813 -4.692 -34.403 1.00 65.62 174 ASN A N 1
ATOM 1439 C CA . ASN A 1 174 ? 9.907 -4.200 -33.368 1.00 65.62 174 ASN A CA 1
ATOM 1440 C C . ASN A 1 174 ? 10.639 -4.242 -32.022 1.00 65.62 174 ASN A C 1
ATOM 1442 O O . ASN A 1 174 ? 10.942 -5.326 -31.514 1.00 65.62 174 ASN A O 1
ATOM 1446 N N . ILE A 1 175 ? 10.919 -3.073 -31.447 1.00 72.75 175 ILE A N 1
ATOM 1447 C CA . ILE A 1 175 ? 11.521 -2.966 -30.116 1.00 72.75 175 ILE A CA 1
ATOM 1448 C C . ILE A 1 175 ? 10.405 -2.941 -29.079 1.00 72.75 175 ILE A C 1
ATOM 1450 O O . ILE A 1 175 ? 9.491 -2.119 -29.140 1.00 72.75 175 ILE A O 1
ATOM 1454 N N . PHE A 1 176 ? 10.494 -3.840 -28.110 1.00 75.94 176 PHE A N 1
ATOM 1455 C CA . PHE A 1 176 ? 9.637 -3.854 -26.938 1.00 75.94 176 PHE A CA 1
ATOM 1456 C C . PHE A 1 176 ? 10.417 -3.338 -25.737 1.00 75.94 176 PHE A C 1
ATOM 1458 O O . PHE A 1 176 ? 11.600 -3.627 -25.584 1.00 75.94 176 PHE A O 1
ATOM 1465 N N . TRP A 1 177 ? 9.757 -2.597 -24.865 1.00 79.00 177 TRP A N 1
ATOM 1466 C CA . TRP A 1 177 ? 10.361 -2.086 -23.646 1.00 79.00 177 TRP A CA 1
ATOM 1467 C C . TRP A 1 177 ? 9.538 -2.516 -22.443 1.00 79.00 177 TRP A C 1
ATOM 1469 O O . TRP A 1 177 ? 8.310 -2.591 -22.516 1.00 79.00 177 TRP A O 1
ATOM 1479 N N . THR A 1 178 ? 10.215 -2.768 -21.326 1.00 80.88 178 THR A N 1
ATOM 1480 C CA . THR A 1 178 ? 9.575 -2.828 -20.014 1.00 80.88 178 THR A CA 1
ATOM 1481 C C . THR A 1 178 ? 10.218 -1.822 -19.085 1.00 80.88 178 THR A C 1
ATOM 1483 O O . THR A 1 178 ? 11.441 -1.752 -19.005 1.00 80.88 178 THR A O 1
ATOM 1486 N N . LEU A 1 179 ? 9.395 -1.081 -18.357 1.00 79.88 179 LEU A N 1
ATOM 1487 C CA . LEU A 1 179 ? 9.829 -0.121 -17.359 1.00 79.88 179 LEU A CA 1
ATOM 1488 C C . LEU A 1 179 ? 9.375 -0.579 -15.981 1.00 79.88 179 LEU A C 1
ATOM 1490 O O . LEU A 1 179 ? 8.192 -0.851 -15.783 1.00 79.88 179 LEU A O 1
ATOM 1494 N N . LYS A 1 180 ? 10.299 -0.623 -15.026 1.00 83.19 180 LYS A N 1
ATOM 1495 C CA . LYS A 1 180 ? 10.013 -0.953 -13.632 1.00 83.19 180 LYS A CA 1
ATOM 1496 C C . LYS A 1 180 ? 10.311 0.248 -12.759 1.00 83.19 180 LYS A C 1
ATOM 1498 O O . LYS A 1 180 ? 11.441 0.733 -12.729 1.00 83.19 180 LYS A O 1
ATOM 1503 N N . ILE A 1 181 ? 9.297 0.707 -12.042 1.00 78.88 181 ILE A N 1
ATOM 1504 C CA . ILE A 1 181 ? 9.401 1.814 -11.096 1.00 78.88 181 ILE A CA 1
ATOM 1505 C C . ILE A 1 181 ? 9.278 1.231 -9.691 1.00 78.88 181 ILE A C 1
ATOM 1507 O O . ILE A 1 181 ? 8.161 0.897 -9.281 1.00 78.88 181 ILE A O 1
ATOM 1511 N N . PRO A 1 182 ? 10.389 1.069 -8.959 1.00 76.00 182 PRO A N 1
ATOM 1512 C CA . PRO A 1 182 ? 10.329 0.661 -7.567 1.00 76.00 182 PRO A CA 1
ATOM 1513 C C . PRO A 1 182 ? 9.792 1.811 -6.706 1.00 76.00 182 PRO A C 1
ATOM 1515 O O . PRO A 1 182 ? 10.118 2.974 -6.924 1.00 76.00 182 PRO A O 1
ATOM 1518 N N . ASN A 1 183 ? 8.967 1.472 -5.721 1.00 75.44 183 ASN A N 1
ATOM 1519 C CA . ASN A 1 183 ? 8.457 2.377 -4.692 1.00 75.44 183 ASN A CA 1
ATOM 1520 C C . ASN A 1 183 ? 7.839 3.704 -5.208 1.00 75.44 183 ASN A C 1
ATOM 1522 O O . ASN A 1 183 ? 8.245 4.793 -4.791 1.00 75.44 183 ASN A O 1
ATOM 1526 N N . PRO A 1 184 ? 6.851 3.665 -6.120 1.00 74.62 184 PRO A N 1
ATOM 1527 C CA . PRO A 1 184 ? 6.183 4.877 -6.588 1.00 74.62 184 PRO A CA 1
ATOM 1528 C C . PRO A 1 184 ? 5.408 5.554 -5.449 1.00 74.62 184 PRO A C 1
ATOM 1530 O O . PRO A 1 184 ? 4.710 4.899 -4.671 1.00 74.62 184 PRO A O 1
ATOM 1533 N N . LYS A 1 185 ? 5.454 6.888 -5.385 1.00 73.50 185 LYS A N 1
ATOM 1534 C CA . LYS A 1 185 ? 4.617 7.657 -4.455 1.00 73.50 185 LYS A CA 1
ATOM 1535 C C . LYS A 1 185 ? 3.318 8.034 -5.144 1.00 73.50 185 LYS A C 1
ATOM 1537 O O . LYS A 1 185 ? 3.342 8.746 -6.144 1.00 73.50 185 LYS A O 1
ATOM 1542 N N . TYR A 1 186 ? 2.189 7.599 -4.598 1.00 71.69 186 TYR A N 1
ATOM 1543 C CA . TYR A 1 186 ? 0.860 7.885 -5.142 1.00 71.69 186 TYR A CA 1
ATOM 1544 C C . TYR A 1 186 ? 0.304 9.220 -4.629 1.00 71.69 186 TYR A C 1
ATOM 1546 O O . TYR A 1 186 ? 0.675 9.698 -3.554 1.00 71.69 186 TYR A O 1
ATOM 1554 N N . LYS A 1 187 ? -0.589 9.844 -5.401 1.00 67.94 187 LYS A N 1
ATOM 1555 C CA . LYS A 1 187 ? -1.414 10.958 -4.924 1.00 67.94 187 LYS A CA 1
ATOM 1556 C C . LYS A 1 187 ? -2.452 10.384 -3.961 1.00 67.94 187 LYS A C 1
ATOM 1558 O O . LYS A 1 187 ? -3.059 9.350 -4.236 1.00 67.94 187 LYS A O 1
ATOM 1563 N N . THR A 1 188 ? -2.659 11.056 -2.835 1.00 63.72 188 THR A N 1
ATOM 1564 C CA . THR A 1 188 ? -3.742 10.723 -1.911 1.00 63.72 188 THR A CA 1
ATOM 1565 C C . THR A 1 188 ? -5.066 10.883 -2.654 1.00 63.72 188 THR A C 1
ATOM 1567 O O . THR A 1 188 ? -5.326 11.953 -3.205 1.00 63.72 188 THR A O 1
ATOM 1570 N N . ILE A 1 189 ? -5.871 9.823 -2.719 1.00 53.44 189 ILE A N 1
ATOM 1571 C CA . ILE A 1 189 ? -7.255 9.925 -3.188 1.00 53.44 189 ILE A CA 1
ATOM 1572 C C . ILE A 1 189 ? -8.020 10.561 -2.024 1.00 53.44 189 ILE A C 1
ATOM 1574 O O . ILE A 1 189 ? -8.135 9.939 -0.969 1.00 53.44 189 ILE A O 1
ATOM 1578 N N . LEU A 1 190 ? -8.402 11.830 -2.186 1.00 42.28 190 LEU A N 1
ATOM 1579 C CA . LEU A 1 190 ? -9.322 12.531 -1.287 1.00 42.28 190 LEU A CA 1
ATOM 1580 C C . LEU A 1 190 ? -10.762 12.139 -1.616 1.00 42.28 190 LEU A C 1
ATOM 1582 O O . LEU A 1 190 ? -11.061 12.028 -2.828 1.00 42.28 190 LEU A O 1
#